Protein AF-A0A2N3CL21-F1 (afdb_monomer_lite)

Sequence (246 aa):
MRNEGPYLLEWLAHHIAAGVSDFLIYSNDCEDGSDAMLGLLHALVSQLGEAEAITLPWRLFGSSGAVRASDAPTTGRFTRAAPQPCAYPVAASFFKTLFRRKSRFHRLGIHRPRQRDPGRHGAALWVDGSGQPLPESFALNEARINLYGLSPATDLVQLNHYSLRSAEEFMVKRARGLPNRGRALDMAYWVERNLGAEEDRSIERMVMQDRAEWQLFGRLLMVPEAQPLAPALARELLALYRGKNG

Secondary structure (DSSP, 8-state):
--S-TTTHHHHHHHHHHTT---------S-SSSHHHHHHHHHHHHHHTTT-SEEEEEEEEB--TT--S--SS-HHHH--EE--SS--SSGGGGBEEEEE-SSSSEEE--SSSPEEP-HHHH----EE-TTSPBPPHHHHH-TT--B-TTS----SS--EEE-SS-SHHHHHHHHHH-BTTB-PPP-HHHHHHH---SEE--GGGGGS-S-HHHHHHHHHHHT-SS-PPPPHHHHHHHHHHHHTT--

Foldseek 3Di:
DEACQVCVVVVVVVVVVVPDDDDDDDYDDHPQCNVVNVVLVVVLVVLLVQAFKEWAQEWFFAQCAAADDDLPDLLVRTFFTADPPDLPPQNNFFTAMDGDPPFQFDADDDRDGHGHDCVPRNFGFYDYLQSHTDDSVVSPPPVDRGQNVHDSDNNSHHHYDHPQHHNVVNVVCQVVDDPVDPDGDDVVNNVRRRGGPDGHSPCVSVDRPDPVVSVVVSVCVPDDPDDPDDVVVVVVVVVVVVVVVD

Structure (mmCIF, N/CA/C/O backbone):
data_AF-A0A2N3CL21-F1
#
_entry.id   AF-A0A2N3CL21-F1
#
loop_
_atom_site.group_PDB
_atom_site.id
_atom_site.type_symbol
_atom_site.label_atom_id
_atom_site.label_alt_id
_atom_site.label_comp_id
_atom_site.label_asym_id
_atom_site.label_entity_id
_atom_site.label_seq_id
_atom_site.pdbx_PDB_ins_code
_atom_site.Cartn_x
_atom_site.Cartn_y
_atom_site.Cartn_z
_atom_site.occupancy
_atom_site.B_iso_or_equiv
_atom_site.auth_seq_id
_atom_site.auth_comp_id
_atom_site.auth_asym_id
_atom_site.auth_atom_id
_atom_site.pdbx_PDB_model_num
ATOM 1 N N . MET A 1 1 ? -24.980 5.178 -10.089 1.00 83.00 1 MET A N 1
ATOM 2 C CA . MET A 1 1 ? -23.750 5.522 -10.831 1.00 83.00 1 MET A CA 1
ATOM 3 C C . MET A 1 1 ? -23.561 4.527 -11.961 1.00 83.00 1 MET A C 1
ATOM 5 O O . MET A 1 1 ? -24.019 3.400 -11.821 1.00 83.00 1 MET A O 1
ATOM 9 N N . ARG A 1 2 ? -22.943 4.945 -13.066 1.00 82.25 2 ARG A N 1
ATOM 10 C CA . ARG A 1 2 ? -22.629 4.094 -14.219 1.00 82.25 2 ARG A CA 1
ATOM 11 C C . ARG A 1 2 ? -21.271 4.526 -14.759 1.00 82.25 2 ARG A C 1
ATOM 13 O O . ARG A 1 2 ? -21.132 5.698 -15.081 1.00 82.25 2 ARG A O 1
ATOM 20 N N . ASN A 1 3 ? -20.321 3.601 -14.850 1.00 78.81 3 ASN A N 1
ATOM 21 C CA . ASN A 1 3 ? -18.978 3.821 -15.399 1.00 78.81 3 ASN A CA 1
ATOM 22 C C . ASN A 1 3 ? -18.178 4.973 -14.747 1.00 78.81 3 ASN A C 1
ATOM 24 O O . ASN A 1 3 ? -17.758 5.912 -15.422 1.00 78.81 3 ASN A O 1
ATOM 28 N N . GLU A 1 4 ? -18.007 4.914 -13.423 1.00 80.50 4 GLU A N 1
ATOM 29 C CA . GLU A 1 4 ? -17.324 5.937 -12.609 1.00 80.50 4 GLU A CA 1
ATOM 30 C C . GLU A 1 4 ? -16.186 5.350 -11.743 1.00 80.50 4 GLU A C 1
ATOM 32 O O . GLU A 1 4 ? -15.721 5.971 -10.784 1.00 80.50 4 GLU A O 1
ATOM 37 N N . GLY A 1 5 ? -15.731 4.135 -12.039 1.00 73.44 5 GLY A N 1
ATOM 38 C CA . GLY A 1 5 ? -14.751 3.372 -11.267 1.00 73.44 5 GLY A CA 1
ATOM 39 C C . GLY A 1 5 ? -13.464 4.153 -10.978 1.00 73.44 5 GLY A C 1
ATOM 40 O O . GLY A 1 5 ? -13.046 4.191 -9.815 1.00 73.44 5 GLY A O 1
ATOM 41 N N . PRO A 1 6 ? -12.863 4.840 -11.972 1.00 71.31 6 PRO A N 1
ATOM 42 C CA . PRO A 1 6 ? -11.675 5.669 -11.763 1.00 71.31 6 PRO A CA 1
ATOM 43 C C . PRO A 1 6 ? -11.875 6.838 -10.785 1.00 71.31 6 PRO A C 1
ATOM 45 O O . PRO A 1 6 ? -10.919 7.245 -10.124 1.00 71.31 6 PRO A O 1
ATOM 48 N N . TYR A 1 7 ? -13.097 7.367 -10.672 1.00 77.19 7 TYR A N 1
ATOM 49 C CA . TYR A 1 7 ? -13.406 8.586 -9.913 1.00 77.19 7 TYR A CA 1
ATOM 50 C C . TYR A 1 7 ? -14.131 8.314 -8.594 1.00 77.19 7 TYR A C 1
ATOM 52 O O . TYR A 1 7 ? -14.197 9.189 -7.732 1.00 77.19 7 TYR A O 1
ATOM 60 N N . LEU A 1 8 ? -14.640 7.097 -8.396 1.00 77.75 8 LEU A N 1
ATOM 61 C CA . LEU A 1 8 ? -15.454 6.711 -7.246 1.00 77.75 8 LEU A CA 1
ATOM 62 C C . LEU A 1 8 ? -14.810 7.082 -5.903 1.00 77.75 8 LEU A C 1
ATOM 64 O O . LEU A 1 8 ? -15.471 7.653 -5.038 1.00 77.75 8 LEU A O 1
ATOM 68 N N . LEU A 1 9 ? -13.522 6.780 -5.713 1.00 80.62 9 LEU A N 1
ATOM 69 C CA . LEU A 1 9 ? -12.832 7.069 -4.451 1.00 80.62 9 LEU A CA 1
ATOM 70 C C . LEU A 1 9 ? -12.653 8.573 -4.211 1.00 80.62 9 LEU A C 1
ATOM 72 O O . LEU A 1 9 ? -12.772 9.027 -3.073 1.00 80.62 9 LEU A O 1
ATOM 76 N N . GLU A 1 10 ? -12.389 9.345 -5.266 1.00 78.88 10 GLU A N 1
ATOM 77 C CA . GLU A 1 10 ? -12.290 10.804 -5.189 1.00 78.88 10 GLU A CA 1
ATOM 78 C C . GLU A 1 10 ? -13.656 11.422 -4.875 1.00 78.88 10 GLU A C 1
ATOM 80 O O . GLU A 1 10 ? -13.773 12.252 -3.971 1.00 78.88 10 GLU A O 1
ATOM 85 N N . TRP A 1 11 ? -14.703 10.951 -5.552 1.00 84.62 11 TRP A N 1
ATOM 86 C CA . TRP A 1 11 ? -16.081 11.361 -5.314 1.00 84.62 11 TRP A CA 1
ATOM 87 C C . TRP A 1 11 ? -16.513 11.072 -3.869 1.00 84.62 11 TRP A C 1
ATOM 89 O O . TRP A 1 11 ? -17.033 11.963 -3.193 1.00 84.62 11 TRP A O 1
ATOM 99 N N . LEU A 1 12 ? -16.226 9.871 -3.353 1.00 82.81 12 LEU A N 1
ATOM 100 C CA . LEU A 1 12 ? -16.464 9.508 -1.952 1.00 82.81 12 LEU A CA 1
ATOM 101 C C . LEU A 1 12 ? -15.706 10.435 -0.998 1.00 82.81 12 LEU A C 1
ATOM 103 O O . LEU A 1 12 ? -16.293 10.979 -0.061 1.00 82.81 12 LEU A O 1
ATOM 107 N N . ALA A 1 13 ? -14.411 10.649 -1.241 1.00 80.44 13 ALA A N 1
ATOM 108 C CA . ALA A 1 13 ? -13.577 11.505 -0.406 1.00 80.44 13 ALA A CA 1
ATOM 109 C C . ALA A 1 13 ? -14.093 12.953 -0.363 1.00 80.44 13 ALA A C 1
ATOM 111 O O . ALA A 1 13 ? -14.127 13.551 0.715 1.00 80.44 13 ALA A O 1
ATOM 112 N N . HIS A 1 14 ? -14.544 13.494 -1.499 1.00 81.25 14 HIS A N 1
ATOM 113 C CA . HIS A 1 14 ? -15.135 14.828 -1.588 1.00 81.25 14 HIS A CA 1
ATOM 114 C C . HIS A 1 14 ? -16.380 14.959 -0.701 1.00 81.25 14 HIS A C 1
ATOM 116 O O . HIS A 1 14 ? -16.473 15.879 0.112 1.00 81.25 14 HIS A O 1
ATOM 122 N N . HIS A 1 15 ? -17.311 14.008 -0.793 1.00 85.56 15 HIS A N 1
ATOM 123 C CA . HIS A 1 15 ? -18.543 14.029 -0.002 1.00 85.56 15 HIS A CA 1
ATOM 124 C C . HIS A 1 15 ? -18.266 13.830 1.493 1.00 85.56 15 HIS A C 1
ATOM 126 O O . HIS A 1 15 ? -18.853 14.519 2.328 1.00 85.56 15 HIS A O 1
ATOM 132 N N . ILE A 1 16 ? -17.309 12.964 1.843 1.00 81.50 16 ILE A N 1
ATOM 133 C CA . ILE A 1 16 ? -16.846 12.810 3.229 1.00 81.50 16 ILE A CA 1
ATOM 134 C C . ILE A 1 16 ? -16.276 14.131 3.761 1.00 81.50 16 ILE A C 1
ATOM 136 O O . ILE A 1 16 ? -16.564 14.511 4.898 1.00 81.50 16 ILE A O 1
ATOM 140 N N . ALA A 1 17 ? -15.481 14.843 2.956 1.00 75.50 17 ALA A N 1
ATOM 141 C CA . ALA A 1 17 ? -14.928 16.145 3.324 1.00 75.50 17 ALA A CA 1
ATOM 142 C C . ALA A 1 17 ? -16.018 17.219 3.481 1.00 75.50 17 ALA A C 1
ATOM 144 O O . ALA A 1 17 ? -15.910 18.066 4.366 1.00 75.50 17 ALA A O 1
ATOM 145 N N . ALA A 1 18 ? -17.091 17.138 2.690 1.00 86.50 18 ALA A N 1
ATOM 146 C CA . ALA A 1 18 ? -18.273 17.991 2.806 1.00 86.50 18 ALA A CA 1
ATOM 147 C C . ALA A 1 18 ? -19.173 17.654 4.017 1.00 86.50 18 ALA A C 1
ATOM 149 O O . ALA A 1 18 ? -20.129 18.376 4.289 1.00 86.50 18 ALA A O 1
ATOM 150 N N . GLY A 1 19 ? -18.866 16.589 4.767 1.00 85.88 19 GLY A N 1
ATOM 151 C CA . GLY A 1 19 ? -19.569 16.215 5.997 1.00 85.88 19 GLY A CA 1
ATOM 152 C C . GLY A 1 19 ? -20.520 15.024 5.867 1.00 85.88 19 GLY A C 1
ATOM 153 O O . GLY A 1 19 ? -21.122 14.640 6.869 1.00 85.88 19 GLY A O 1
ATOM 154 N N . VAL A 1 20 ? -20.623 14.398 4.690 1.00 87.88 20 VAL A N 1
ATOM 155 C CA . VAL A 1 20 ? -21.402 13.164 4.501 1.00 87.88 20 VAL A CA 1
ATOM 156 C C . VAL A 1 20 ? -20.744 12.020 5.278 1.00 87.88 20 VAL A C 1
ATOM 158 O O . VAL A 1 20 ? -19.537 11.790 5.175 1.00 87.88 20 VAL A O 1
ATOM 161 N N . SER A 1 21 ? -21.524 11.310 6.091 1.00 82.38 21 SER A N 1
ATOM 162 C CA . SER A 1 21 ? -21.036 10.182 6.894 1.00 82.38 21 SER A CA 1
ATOM 163 C C . SER A 1 21 ? -21.409 8.814 6.341 1.00 82.38 21 SER A C 1
ATOM 165 O O . SER A 1 21 ? -20.680 7.861 6.602 1.00 82.38 21 SER A O 1
ATOM 167 N N . ASP A 1 22 ? -22.496 8.733 5.578 1.00 84.44 22 ASP A N 1
ATOM 168 C CA . ASP A 1 22 ? -23.125 7.483 5.167 1.00 84.44 22 ASP A CA 1
ATOM 169 C C . ASP A 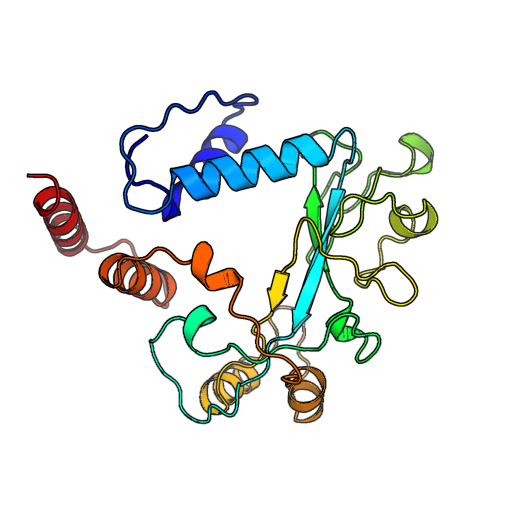1 22 ? -23.431 7.534 3.669 1.00 84.44 22 ASP A C 1
ATOM 171 O O . ASP A 1 22 ? -23.883 8.557 3.152 1.00 84.44 22 ASP A O 1
ATOM 175 N N . PHE A 1 23 ? -23.169 6.429 2.971 1.00 83.88 23 PHE A N 1
ATOM 176 C CA . PHE A 1 23 ? -23.352 6.317 1.527 1.00 83.88 23 PHE A CA 1
ATOM 177 C C . PHE A 1 23 ? -24.247 5.127 1.206 1.00 83.88 23 PHE A C 1
ATOM 179 O O . PHE A 1 23 ? -23.980 4.008 1.638 1.00 83.88 23 PHE A O 1
ATOM 186 N N . LEU A 1 24 ? -25.269 5.371 0.390 1.00 87.94 24 LEU A N 1
ATOM 187 C CA . LEU A 1 24 ? -26.033 4.336 -0.292 1.00 87.94 24 LEU A CA 1
ATOM 188 C C . LEU A 1 24 ? -25.793 4.509 -1.789 1.00 87.94 24 LEU A C 1
ATOM 190 O O . LEU A 1 24 ? -26.169 5.528 -2.368 1.00 87.94 24 LEU A O 1
ATOM 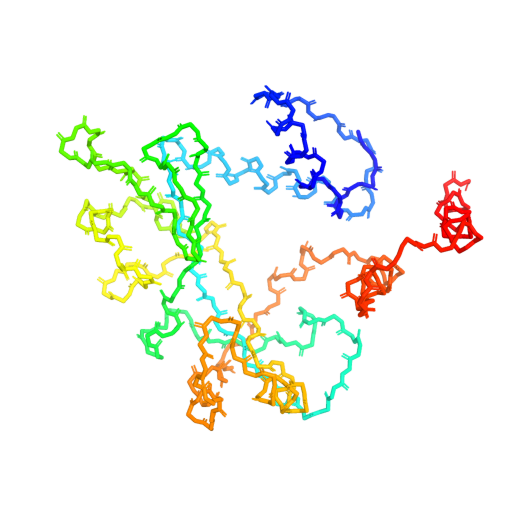194 N N . ILE A 1 25 ? -25.116 3.540 -2.400 1.00 86.44 25 ILE A N 1
ATOM 195 C CA . ILE A 1 25 ? -24.696 3.611 -3.799 1.00 86.44 25 ILE A CA 1
ATOM 196 C C . ILE A 1 25 ? -25.440 2.539 -4.580 1.00 86.44 25 ILE A C 1
ATOM 198 O O . ILE A 1 25 ? -25.252 1.350 -4.342 1.00 86.44 25 ILE A O 1
ATOM 202 N N . TYR A 1 26 ? -26.256 2.978 -5.533 1.00 85.62 26 TYR A N 1
ATOM 203 C CA . TYR A 1 26 ? -26.826 2.119 -6.564 1.00 85.62 26 TYR A CA 1
ATOM 204 C C . TYR A 1 26 ? -25.966 2.236 -7.815 1.00 85.62 26 TYR A C 1
ATOM 206 O O . TYR A 1 26 ? -25.755 3.348 -8.313 1.00 85.62 26 TYR A O 1
ATOM 214 N N . SER A 1 27 ? -25.465 1.119 -8.325 1.00 85.31 27 SER A N 1
ATOM 215 C CA . SER A 1 27 ? -24.846 1.043 -9.644 1.00 85.31 27 SER A CA 1
ATOM 216 C C . SER A 1 27 ? -25.835 0.505 -10.680 1.00 85.31 27 SER A C 1
ATOM 218 O O . SER A 1 27 ? -26.860 -0.073 -10.319 1.00 85.31 27 SER A O 1
ATOM 220 N N . ASN A 1 28 ? -25.583 0.779 -11.961 1.00 84.25 28 ASN A N 1
ATOM 221 C CA . ASN A 1 28 ? -26.414 0.291 -13.057 1.00 84.25 28 ASN A CA 1
ATOM 222 C C . ASN A 1 28 ? -25.550 -0.021 -14.279 1.00 84.25 28 ASN A C 1
ATOM 224 O O . ASN A 1 28 ? -24.927 0.902 -14.807 1.00 84.25 28 ASN A O 1
ATOM 228 N N . ASP A 1 29 ? -25.555 -1.286 -14.705 1.00 86.12 29 ASP A N 1
ATOM 229 C CA . ASP A 1 29 ? -24.918 -1.791 -15.927 1.00 86.12 29 ASP A CA 1
ATOM 230 C C . ASP A 1 29 ? -23.525 -1.180 -16.179 1.00 86.12 29 ASP A C 1
ATOM 232 O O . ASP A 1 29 ? -23.291 -0.507 -17.191 1.00 86.12 29 ASP A O 1
ATOM 236 N N . CYS A 1 30 ? -22.617 -1.337 -15.205 1.00 82.44 30 CYS A N 1
ATOM 237 C CA . CYS A 1 30 ? -21.256 -0.820 -15.315 1.00 82.44 30 CYS A CA 1
ATOM 238 C C . CYS A 1 30 ? -20.374 -1.764 -16.144 1.00 82.44 30 CYS A C 1
ATOM 240 O O . CYS A 1 30 ? -20.331 -2.969 -15.910 1.00 82.44 30 CYS A O 1
ATOM 242 N N . GLU A 1 31 ? -19.591 -1.193 -17.050 1.00 78.88 31 GLU A N 1
ATOM 243 C CA . GLU A 1 31 ? -18.669 -1.898 -17.950 1.00 78.88 31 GLU A CA 1
ATOM 244 C C . GLU A 1 31 ? -17.196 -1.572 -17.644 1.00 78.88 31 GLU A C 1
ATOM 246 O O . GLU A 1 31 ? -16.290 -2.239 -18.138 1.00 78.88 31 GLU A O 1
ATOM 251 N N . ASP A 1 32 ? -16.941 -0.577 -16.790 1.00 71.31 32 ASP A N 1
ATOM 252 C CA . ASP A 1 32 ? -15.597 -0.101 -16.437 1.00 71.31 32 ASP A CA 1
ATOM 253 C C . ASP A 1 32 ? -15.013 -0.763 -15.174 1.00 71.31 32 ASP A C 1
ATOM 255 O O . ASP A 1 32 ? -13.910 -0.440 -14.752 1.00 71.31 32 ASP A O 1
ATOM 259 N N . GLY A 1 33 ? -15.744 -1.675 -14.528 1.00 75.50 33 GLY A N 1
ATOM 260 C CA . GLY A 1 33 ? -15.323 -2.291 -13.264 1.00 75.50 33 GLY A CA 1
ATOM 261 C C . GLY A 1 33 ? -15.734 -1.534 -11.993 1.00 75.50 33 GLY A C 1
ATOM 262 O O . GLY A 1 33 ? -15.323 -1.932 -10.899 1.00 75.50 33 GLY A O 1
ATOM 263 N N . SER A 1 34 ? -16.586 -0.505 -12.089 1.00 80.25 34 SER A N 1
ATOM 264 C CA . SER A 1 34 ? -17.192 0.181 -10.930 1.00 80.25 34 SER A CA 1
ATOM 265 C C . SER A 1 34 ? -17.812 -0.795 -9.923 1.00 80.25 34 SER A C 1
ATOM 267 O O . SER A 1 34 ? -17.566 -0.683 -8.721 1.00 80.25 34 SER A O 1
ATOM 269 N N . ASP A 1 35 ? -18.573 -1.782 -10.407 1.00 82.00 35 ASP A N 1
ATOM 270 C CA . ASP A 1 35 ? -19.245 -2.777 -9.559 1.00 82.00 35 ASP A CA 1
ATOM 271 C C . ASP A 1 35 ? -18.246 -3.652 -8.803 1.00 82.00 35 ASP A C 1
ATOM 273 O O . ASP A 1 35 ? -18.404 -3.903 -7.607 1.00 82.00 35 ASP A O 1
ATOM 277 N N . ALA A 1 36 ? -17.168 -4.058 -9.477 1.00 78.00 36 ALA A N 1
ATOM 278 C CA . ALA A 1 36 ? -16.101 -4.829 -8.857 1.00 78.00 36 ALA A CA 1
ATOM 279 C C . ALA A 1 36 ? -15.399 -4.016 -7.758 1.00 78.00 36 ALA A C 1
ATOM 281 O O . ALA A 1 36 ? -15.160 -4.538 -6.669 1.00 78.00 36 ALA A O 1
ATOM 282 N N . MET A 1 37 ? -15.116 -2.731 -8.000 1.00 78.94 37 MET A N 1
ATOM 283 C CA . MET A 1 37 ? -14.512 -1.847 -6.997 1.00 78.94 37 MET A CA 1
ATOM 284 C C . MET A 1 37 ? -15.422 -1.663 -5.775 1.00 78.94 37 MET A C 1
ATOM 286 O O . MET A 1 37 ? -14.966 -1.815 -4.642 1.00 78.94 37 MET A O 1
ATOM 290 N N . LEU A 1 38 ? -16.711 -1.378 -5.986 1.00 82.44 38 LEU A N 1
ATOM 291 C CA . LEU A 1 38 ? -17.691 -1.249 -4.902 1.00 82.44 38 LEU A CA 1
ATOM 292 C C . LEU A 1 38 ? -17.812 -2.544 -4.092 1.00 82.44 38 LEU A C 1
ATOM 294 O O . LEU A 1 38 ? -17.790 -2.500 -2.861 1.00 82.44 38 LEU A O 1
ATOM 298 N N . GLY A 1 39 ? -17.873 -3.692 -4.772 1.00 83.06 39 GLY A N 1
ATOM 299 C CA . GLY A 1 39 ? -17.901 -5.008 -4.139 1.00 83.06 39 GLY A CA 1
ATOM 300 C C . GLY A 1 39 ? -16.657 -5.275 -3.290 1.00 83.06 39 GLY A C 1
ATOM 301 O O . GLY A 1 39 ? -16.780 -5.710 -2.147 1.00 83.06 39 GLY A O 1
ATOM 302 N N . LEU A 1 40 ? -15.464 -4.949 -3.800 1.00 81.31 40 LEU A N 1
ATOM 303 C CA . LEU A 1 40 ? -14.202 -5.089 -3.066 1.00 81.31 40 LEU A CA 1
ATOM 304 C C . LEU A 1 40 ? -14.144 -4.182 -1.830 1.00 81.31 40 LEU A C 1
ATOM 306 O O . LEU A 1 40 ? -13.747 -4.638 -0.758 1.00 81.31 40 LEU A O 1
ATOM 310 N N . LEU A 1 41 ? -14.558 -2.917 -1.954 1.00 81.69 41 LEU A N 1
ATOM 311 C CA . LEU A 1 41 ? -14.605 -1.980 -0.828 1.00 81.69 41 LEU A CA 1
ATOM 312 C C . LEU A 1 41 ? -15.573 -2.457 0.254 1.00 81.69 41 LEU A C 1
ATOM 314 O O . LEU A 1 41 ? -15.220 -2.457 1.433 1.00 81.69 41 LEU A O 1
ATOM 318 N N . HIS A 1 42 ? -16.768 -2.898 -0.144 1.00 84.31 42 HIS A N 1
ATOM 319 C CA . HIS A 1 42 ? -17.748 -3.446 0.784 1.00 84.31 42 HIS A CA 1
ATOM 320 C C . HIS A 1 42 ? -17.211 -4.707 1.475 1.00 84.31 42 HIS A C 1
ATOM 322 O O . HIS A 1 42 ? -17.214 -4.779 2.702 1.00 84.31 42 HIS A O 1
ATOM 328 N N . ALA A 1 43 ? -16.685 -5.668 0.711 1.00 86.25 43 ALA A N 1
ATOM 329 C CA . ALA A 1 43 ? -16.146 -6.916 1.246 1.00 86.25 43 ALA A CA 1
ATOM 330 C C . ALA A 1 43 ? -14.980 -6.686 2.217 1.00 86.25 43 ALA A C 1
ATOM 332 O O . ALA A 1 43 ? -14.902 -7.364 3.242 1.00 86.25 43 ALA A O 1
ATOM 333 N N . LEU A 1 44 ? -14.095 -5.726 1.925 1.00 86.38 44 LEU A N 1
ATOM 334 C CA . LEU A 1 44 ? -13.013 -5.350 2.828 1.00 86.38 44 LEU A CA 1
ATOM 335 C C . LEU A 1 44 ? -13.576 -4.757 4.121 1.00 86.38 44 LEU A C 1
ATOM 337 O O . LEU A 1 44 ? -13.294 -5.274 5.195 1.00 86.38 44 LEU A O 1
ATOM 341 N N . VAL A 1 45 ? -14.393 -3.701 4.038 1.00 86.00 45 VAL A N 1
ATOM 342 C CA . VAL A 1 45 ? -14.902 -2.989 5.224 1.00 86.00 45 VAL A CA 1
ATOM 343 C C . VAL A 1 45 ? -15.714 -3.913 6.135 1.00 86.00 45 VAL A C 1
ATOM 345 O O . VAL A 1 45 ? -15.527 -3.866 7.351 1.00 86.00 45 VAL A O 1
ATOM 348 N N . SER A 1 46 ? -16.548 -4.784 5.561 1.00 88.56 46 SER A N 1
ATOM 349 C CA . SER A 1 46 ? -17.371 -5.743 6.309 1.00 88.56 46 SER A CA 1
ATOM 350 C C . SER A 1 46 ? -16.536 -6.753 7.107 1.00 88.56 46 SER A C 1
ATOM 352 O O . SER A 1 46 ? -16.938 -7.147 8.198 1.00 88.56 46 SER A O 1
ATOM 354 N N . GLN A 1 47 ? -15.354 -7.139 6.617 1.00 90.62 47 GLN A N 1
ATOM 355 C CA . GLN A 1 47 ? -14.461 -8.077 7.312 1.00 90.62 47 GLN A CA 1
ATOM 356 C C . GLN A 1 47 ? -13.633 -7.429 8.429 1.00 90.62 47 GLN A C 1
ATOM 358 O O . GLN A 1 47 ? -13.120 -8.131 9.296 1.00 90.62 47 GLN A O 1
ATOM 363 N N . LEU A 1 48 ? -13.513 -6.098 8.447 1.00 91.50 48 LEU A N 1
ATOM 364 C CA . LEU A 1 48 ? -12.695 -5.394 9.439 1.00 91.50 48 LEU A CA 1
ATOM 365 C C . LEU A 1 48 ? -13.385 -5.210 10.797 1.00 91.50 48 LEU A C 1
ATOM 367 O O . LEU A 1 48 ? -12.713 -4.813 11.746 1.00 91.50 48 LEU A O 1
ATOM 371 N N . GLY A 1 49 ? -14.689 -5.482 10.924 1.00 90.56 49 GLY A N 1
ATOM 372 C CA . GLY A 1 49 ? -15.402 -5.427 12.208 1.00 90.56 49 GLY A CA 1
ATOM 373 C C . GLY A 1 49 ? -15.200 -4.096 12.941 1.00 90.56 49 GLY A C 1
ATOM 374 O O . GLY A 1 49 ? -15.541 -3.047 12.409 1.00 90.56 49 GLY A O 1
ATOM 375 N N . GLU A 1 50 ? -14.606 -4.124 14.136 1.00 93.38 50 GLU A N 1
ATOM 376 C CA . GLU A 1 50 ? -14.280 -2.931 14.941 1.00 93.38 50 GLU A CA 1
ATOM 377 C C . GLU A 1 50 ? -12.834 -2.429 14.766 1.00 93.38 50 GLU A C 1
ATOM 379 O O . GLU A 1 50 ? -12.407 -1.499 15.452 1.00 93.38 50 GLU A O 1
ATOM 384 N N . ALA A 1 51 ? -12.053 -3.018 13.854 1.00 96.56 51 ALA A N 1
ATOM 385 C CA . ALA A 1 51 ? -10.679 -2.597 13.620 1.00 96.56 51 ALA A CA 1
ATOM 386 C C . ALA A 1 51 ? -10.622 -1.122 13.195 1.00 96.56 51 ALA A C 1
ATOM 388 O O . ALA A 1 51 ? -11.312 -0.670 12.274 1.00 96.56 51 ALA A O 1
ATOM 389 N N . GLU A 1 52 ? -9.758 -0.361 13.862 1.00 97.00 52 GLU A N 1
ATOM 390 C CA . GLU A 1 52 ? -9.556 1.060 13.593 1.00 97.00 52 GLU A CA 1
ATOM 391 C C . GLU A 1 52 ? -8.506 1.287 12.508 1.00 97.00 52 GLU A C 1
ATOM 393 O O . GLU A 1 52 ? -8.523 2.337 11.865 1.00 97.00 52 GLU A O 1
ATOM 398 N N . ALA A 1 53 ? -7.610 0.323 12.292 1.00 96.62 53 ALA A N 1
ATOM 399 C CA . ALA A 1 53 ? -6.625 0.344 11.224 1.00 96.62 53 ALA A CA 1
ATOM 400 C C . ALA A 1 53 ? -6.294 -1.060 10.712 1.00 96.62 53 ALA A C 1
ATOM 402 O O . ALA A 1 53 ? -6.103 -1.989 11.494 1.00 96.62 53 ALA A O 1
ATOM 403 N N . ILE A 1 54 ? -6.143 -1.174 9.394 1.00 97.31 54 ILE A N 1
ATOM 404 C CA . ILE A 1 54 ? -5.559 -2.334 8.723 1.00 97.31 54 ILE A CA 1
ATOM 405 C C . ILE A 1 54 ? -4.225 -1.935 8.098 1.00 97.31 54 ILE A C 1
ATOM 407 O O . ILE A 1 54 ? -4.102 -0.898 7.431 1.00 97.31 54 ILE A O 1
ATOM 411 N N . THR A 1 55 ? -3.206 -2.762 8.319 1.00 96.94 55 THR A N 1
ATOM 412 C CA . THR A 1 55 ? -1.953 -2.632 7.574 1.00 96.94 55 THR A CA 1
ATOM 413 C C . THR A 1 55 ? -2.158 -3.100 6.138 1.00 96.94 55 THR A C 1
ATOM 415 O O . THR A 1 55 ? -2.839 -4.082 5.891 1.00 96.94 55 THR A O 1
ATOM 418 N N . LEU A 1 56 ? -1.569 -2.381 5.189 1.00 95.94 56 LEU A N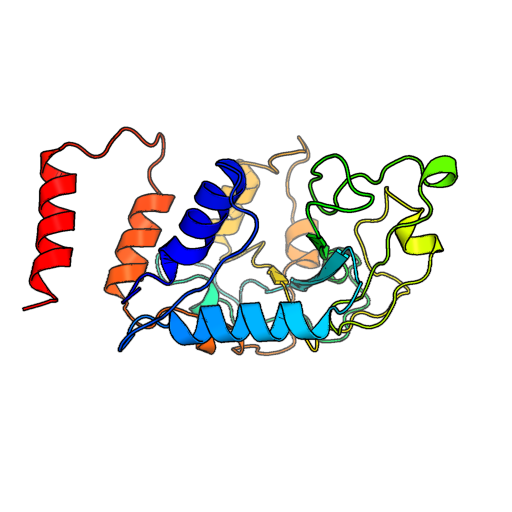 1
ATOM 419 C CA . LEU A 1 56 ? -1.469 -2.740 3.780 1.00 95.94 56 LEU A CA 1
ATOM 420 C C . LEU A 1 56 ? -0.031 -3.214 3.538 1.0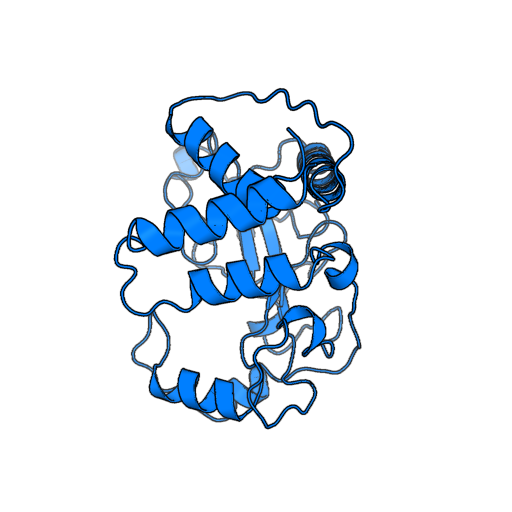0 95.94 56 LEU A C 1
ATOM 422 O O . LEU A 1 56 ? 0.829 -2.365 3.237 1.00 95.94 56 LEU A O 1
ATOM 426 N N . PRO A 1 57 ? 0.285 -4.507 3.743 1.00 95.69 57 PRO A N 1
ATOM 427 C CA . PRO A 1 57 ? 1.649 -4.996 3.627 1.00 95.69 57 PRO A CA 1
ATOM 428 C C . PRO A 1 57 ? 2.132 -4.826 2.192 1.00 95.69 57 PRO A C 1
ATOM 430 O O . PRO A 1 57 ? 1.400 -5.073 1.230 1.00 95.69 57 PRO A O 1
ATOM 433 N N . TRP A 1 58 ? 3.361 -4.351 2.033 1.00 95.50 58 TRP A N 1
ATOM 434 C CA . TRP A 1 58 ? 3.959 -4.210 0.717 1.00 95.50 58 TRP A CA 1
ATOM 435 C C . TRP A 1 58 ? 4.343 -5.577 0.178 1.00 95.50 58 TRP A C 1
ATOM 437 O O . TRP A 1 58 ? 5.039 -6.334 0.844 1.00 95.50 58 TRP A O 1
ATOM 447 N N . ARG A 1 59 ? 4.015 -5.832 -1.084 1.00 95.75 59 ARG A N 1
ATOM 448 C CA . ARG A 1 59 ? 4.717 -6.830 -1.886 1.00 95.75 59 ARG A CA 1
ATOM 449 C C . ARG A 1 59 ? 5.605 -6.088 -2.871 1.00 95.75 59 ARG A C 1
ATOM 451 O O . ARG A 1 59 ? 5.121 -5.262 -3.643 1.00 95.75 59 ARG A O 1
ATOM 458 N N . LEU A 1 60 ? 6.918 -6.302 -2.800 1.00 96.88 60 LEU A N 1
ATOM 459 C CA . LEU A 1 60 ? 7.855 -5.624 -3.700 1.00 96.88 60 LEU A CA 1
ATOM 460 C C . LEU A 1 60 ? 7.772 -6.256 -5.085 1.00 96.88 60 LEU A C 1
ATOM 462 O O . LEU A 1 60 ? 7.910 -7.467 -5.205 1.00 96.88 60 LEU A O 1
ATOM 466 N N . PHE A 1 61 ? 7.585 -5.433 -6.112 1.00 97.69 61 PHE A N 1
ATOM 467 C CA . PHE A 1 61 ? 7.672 -5.854 -7.507 1.00 97.69 61 PHE A CA 1
ATOM 468 C C . PHE A 1 61 ? 8.964 -5.312 -8.109 1.00 97.69 61 PHE A C 1
ATOM 470 O O . PHE A 1 61 ? 9.220 -4.100 -8.084 1.00 97.69 61 PHE A O 1
ATOM 477 N N . GLY A 1 62 ? 9.787 -6.225 -8.616 1.00 96.75 62 GLY A N 1
ATOM 478 C CA . GLY A 1 62 ? 11.045 -5.912 -9.272 1.00 96.75 62 GLY A CA 1
ATOM 479 C C . GLY A 1 62 ? 10.844 -5.357 -10.680 1.00 96.75 62 GLY A C 1
ATOM 480 O O . GLY A 1 62 ? 9.729 -5.176 -11.170 1.00 96.75 62 GLY A O 1
ATOM 481 N N . SER A 1 63 ? 11.951 -5.113 -11.374 1.00 96.94 63 SER A N 1
ATOM 482 C CA . SER A 1 63 ? 11.954 -4.591 -12.741 1.00 96.94 63 SER A CA 1
ATOM 483 C C . SER A 1 63 ? 11.447 -5.591 -13.776 1.00 96.94 63 SER A C 1
ATOM 485 O O . SER A 1 63 ? 11.278 -5.223 -14.934 1.00 96.94 63 SER A O 1
ATOM 487 N N . SER A 1 64 ? 11.232 -6.857 -13.397 1.00 96.00 64 SER A N 1
ATOM 488 C CA . SER A 1 64 ? 10.917 -7.952 -14.329 1.00 96.00 64 SER A CA 1
ATOM 489 C C . SER A 1 64 ? 11.938 -8.067 -15.477 1.00 96.00 64 SER A C 1
ATOM 491 O O . SER A 1 64 ? 11.606 -8.494 -16.575 1.00 96.00 64 SER A O 1
ATOM 493 N N . GLY A 1 65 ? 13.186 -7.638 -15.237 1.00 95.25 65 GLY A N 1
ATOM 494 C CA . GLY A 1 65 ? 14.246 -7.593 -16.249 1.00 95.25 65 GLY A CA 1
ATOM 495 C C . GLY A 1 65 ? 14.128 -6.439 -17.253 1.00 95.25 65 GLY A C 1
ATOM 496 O O . GLY A 1 65 ? 14.962 -6.328 -18.148 1.00 95.25 65 GLY A O 1
ATOM 497 N N . ALA A 1 66 ? 13.134 -5.557 -17.119 1.00 96.31 66 ALA A N 1
ATOM 498 C CA . ALA A 1 66 ? 12.920 -4.467 -18.060 1.00 96.31 66 ALA A CA 1
ATOM 499 C C . ALA A 1 66 ? 14.039 -3.419 -17.982 1.00 96.31 66 ALA A C 1
ATOM 501 O O . ALA A 1 66 ? 14.307 -2.825 -16.932 1.00 96.31 66 ALA A O 1
ATOM 502 N N . VAL A 1 67 ? 14.653 -3.145 -19.132 1.00 95.31 67 VAL A N 1
ATOM 503 C CA . VAL A 1 67 ? 15.683 -2.108 -19.266 1.00 95.31 67 VAL A CA 1
ATOM 504 C C . VAL A 1 67 ? 15.070 -0.783 -19.714 1.00 95.31 67 VAL A C 1
ATOM 506 O O . VAL A 1 67 ? 15.356 0.249 -19.112 1.00 95.31 67 VAL A O 1
ATOM 509 N N . ARG A 1 68 ? 14.205 -0.820 -20.735 1.00 91.94 68 ARG A N 1
ATOM 510 C CA . ARG A 1 68 ? 13.651 0.371 -21.390 1.00 91.94 68 ARG A CA 1
ATOM 511 C C . ARG A 1 68 ? 12.375 0.889 -20.725 1.00 91.94 68 ARG A C 1
ATOM 513 O O . ARG A 1 68 ? 11.535 0.101 -20.272 1.00 91.94 68 ARG A O 1
ATOM 520 N N . ALA A 1 69 ? 12.219 2.210 -20.722 1.00 86.62 69 ALA A N 1
ATOM 521 C CA . ALA A 1 69 ? 10.975 2.874 -20.363 1.00 86.62 69 ALA A CA 1
ATOM 522 C C . ALA A 1 69 ? 9.865 2.555 -21.382 1.00 86.62 69 ALA A C 1
ATOM 524 O O . ALA A 1 69 ? 10.122 2.215 -22.536 1.00 86.62 69 ALA A O 1
ATOM 525 N N . SER A 1 70 ? 8.612 2.629 -20.937 1.00 85.06 70 SER A N 1
ATOM 526 C CA . SER A 1 70 ? 7.434 2.398 -21.774 1.00 85.06 70 SER A CA 1
ATOM 527 C C . SER A 1 70 ? 6.213 3.051 -21.133 1.00 85.06 70 SER A C 1
ATOM 529 O O . SER A 1 70 ? 6.094 3.072 -19.909 1.00 85.06 70 SER A O 1
ATOM 531 N N . ASP A 1 71 ? 5.284 3.513 -21.964 1.00 79.88 71 ASP A N 1
ATOM 532 C CA . ASP A 1 71 ? 4.015 4.100 -21.521 1.00 79.88 71 ASP A CA 1
ATOM 533 C C . ASP A 1 71 ? 2.937 3.045 -21.229 1.00 79.88 71 ASP A C 1
ATOM 535 O O . ASP A 1 71 ? 1.803 3.380 -20.887 1.00 79.88 71 ASP A O 1
ATOM 539 N N . ALA A 1 72 ? 3.258 1.752 -21.365 1.00 81.81 72 ALA A N 1
ATOM 540 C CA . ALA A 1 72 ? 2.326 0.699 -20.986 1.00 81.81 72 ALA A CA 1
ATOM 541 C C . ALA A 1 72 ? 2.094 0.680 -19.454 1.00 81.81 72 ALA A C 1
ATOM 543 O O . ALA A 1 72 ? 2.988 1.055 -18.681 1.00 81.81 72 ALA A O 1
ATOM 544 N N . PRO A 1 73 ? 0.913 0.225 -18.989 1.00 78.31 73 PRO A N 1
ATOM 545 C CA . PRO A 1 73 ? 0.566 0.225 -17.571 1.00 78.31 73 PRO A CA 1
ATOM 546 C C . PRO A 1 73 ? 1.588 -0.518 -16.708 1.00 78.31 73 PRO A C 1
ATOM 548 O O . PRO A 1 73 ? 2.010 -1.631 -17.023 1.00 78.31 73 PRO A O 1
ATOM 551 N N . THR A 1 74 ? 1.951 0.088 -15.575 1.00 87.75 74 THR A N 1
ATOM 552 C CA . THR A 1 74 ? 2.914 -0.490 -14.619 1.00 87.75 74 THR A CA 1
ATOM 553 C C . THR A 1 74 ? 2.482 -1.892 -14.176 1.00 87.75 74 THR A C 1
ATOM 555 O O . THR A 1 74 ? 3.292 -2.813 -14.169 1.00 87.75 74 THR A O 1
ATOM 558 N N . THR A 1 75 ? 1.197 -2.075 -13.875 1.00 87.69 75 THR A N 1
ATOM 559 C CA . THR A 1 75 ? 0.629 -3.340 -13.384 1.00 87.69 75 THR A CA 1
ATOM 560 C C . THR A 1 75 ? 0.720 -4.490 -14.387 1.00 87.69 75 THR A C 1
ATOM 562 O O . THR A 1 75 ? 0.852 -5.628 -13.960 1.00 87.69 75 THR A O 1
ATOM 565 N N . GLY A 1 76 ? 0.706 -4.209 -15.696 1.00 87.50 76 GLY A N 1
ATOM 566 C CA . GLY A 1 76 ? 0.873 -5.231 -16.738 1.00 87.50 76 GLY A CA 1
ATOM 567 C C . GLY A 1 76 ? 2.331 -5.477 -17.141 1.00 87.50 76 GLY A C 1
ATOM 568 O O . GLY A 1 76 ? 2.668 -6.551 -17.629 1.00 87.50 76 GLY A O 1
ATOM 569 N N . ARG A 1 77 ? 3.214 -4.488 -16.946 1.00 91.88 77 ARG A N 1
ATOM 570 C CA . ARG A 1 77 ? 4.640 -4.585 -17.312 1.00 91.88 77 ARG A CA 1
ATOM 571 C C . ARG A 1 77 ? 5.485 -5.311 -16.272 1.00 91.88 77 ARG A C 1
ATOM 573 O O . ARG A 1 77 ? 6.478 -5.938 -16.628 1.00 91.88 77 ARG A O 1
ATOM 580 N N . PHE A 1 78 ? 5.148 -5.163 -14.995 1.00 95.69 78 PHE A N 1
ATOM 581 C CA . PHE A 1 78 ? 5.980 -5.634 -13.894 1.00 95.69 78 PHE A CA 1
ATOM 582 C C . PHE A 1 78 ? 5.229 -6.704 -13.104 1.00 95.69 78 PHE A C 1
ATOM 584 O O . PHE A 1 78 ? 4.549 -6.394 -12.136 1.00 95.69 78 PHE A O 1
ATOM 591 N N . THR A 1 79 ? 5.335 -7.965 -13.518 1.00 95.81 79 THR A N 1
ATOM 592 C CA . THR A 1 79 ? 4.602 -9.086 -12.895 1.00 95.81 79 THR A CA 1
ATOM 593 C C . THR A 1 79 ? 5.469 -9.928 -11.961 1.00 95.81 79 THR A C 1
ATOM 595 O O . THR A 1 79 ? 4.961 -10.798 -11.261 1.00 95.81 79 THR A O 1
ATOM 598 N N . ARG A 1 80 ? 6.785 -9.683 -11.918 1.00 97.81 80 ARG A N 1
ATOM 599 C CA . ARG A 1 80 ? 7.718 -10.416 -11.053 1.00 97.81 80 ARG A CA 1
ATOM 600 C C . ARG A 1 80 ? 7.810 -9.755 -9.678 1.00 97.81 80 ARG A C 1
ATOM 602 O O . ARG A 1 80 ? 8.253 -8.610 -9.567 1.00 97.81 80 ARG A O 1
ATOM 609 N N . ALA A 1 81 ? 7.437 -10.495 -8.642 1.00 97.00 81 ALA A N 1
ATOM 610 C CA . ALA A 1 81 ? 7.327 -10.025 -7.270 1.00 97.00 81 ALA A CA 1
ATOM 611 C C . ALA A 1 81 ? 8.248 -10.772 -6.294 1.00 97.00 81 ALA A C 1
ATOM 613 O O . ALA A 1 81 ? 8.764 -11.860 -6.566 1.00 97.00 81 ALA A O 1
ATOM 614 N N . ALA A 1 82 ? 8.437 -10.179 -5.118 1.00 96.38 82 ALA A N 1
ATOM 615 C CA . ALA A 1 82 ? 8.995 -10.840 -3.949 1.00 96.38 82 ALA A CA 1
ATOM 616 C C . ALA A 1 82 ? 8.161 -12.078 -3.570 1.00 96.38 82 ALA A C 1
ATOM 618 O O . ALA A 1 82 ? 6.939 -12.070 -3.782 1.00 96.38 82 ALA A O 1
ATOM 619 N N . PRO A 1 83 ? 8.795 -13.118 -2.997 1.00 93.81 83 PRO A N 1
ATOM 620 C CA . PRO A 1 83 ? 8.068 -14.286 -2.515 1.00 93.81 83 PRO A CA 1
ATOM 621 C C . PRO A 1 83 ? 7.146 -13.918 -1.349 1.00 93.81 83 PRO A C 1
ATOM 623 O O . PRO A 1 83 ? 7.321 -12.867 -0.726 1.00 93.81 83 PRO A O 1
ATOM 626 N N . GLN A 1 84 ? 6.183 -14.777 -1.027 1.00 87.88 84 GLN A N 1
ATOM 627 C CA . GLN A 1 84 ? 5.383 -14.637 0.191 1.00 87.88 84 GLN A CA 1
ATOM 628 C C . GLN A 1 84 ? 5.422 -15.920 1.031 1.00 87.88 84 GLN A C 1
ATOM 630 O O . GLN A 1 84 ? 5.072 -16.982 0.525 1.00 87.88 84 GLN A O 1
ATOM 635 N N . PRO A 1 85 ? 5.824 -15.844 2.316 1.00 88.31 85 PRO A N 1
ATOM 636 C CA . PRO A 1 85 ? 6.298 -14.655 3.034 1.00 88.31 85 PRO A CA 1
ATOM 637 C C . PRO A 1 85 ? 7.716 -14.209 2.609 1.00 88.31 85 PRO A C 1
ATOM 639 O O . PRO A 1 85 ? 8.536 -15.013 2.176 1.00 88.31 85 PRO A O 1
ATOM 642 N N . CYS A 1 86 ? 8.038 -12.921 2.794 1.00 90.81 86 CYS A N 1
ATOM 643 C CA . CYS A 1 86 ? 9.379 -12.364 2.565 1.00 90.81 86 CYS A CA 1
ATOM 644 C C . CYS A 1 86 ? 9.911 -11.698 3.841 1.00 90.81 86 CYS A C 1
ATOM 646 O O . CYS A 1 86 ? 9.546 -10.570 4.170 1.00 90.81 86 CYS A O 1
ATOM 648 N N . ALA A 1 87 ? 10.777 -12.404 4.573 1.00 82.94 87 ALA A N 1
ATOM 649 C CA . ALA A 1 87 ? 11.338 -11.909 5.834 1.00 82.94 87 ALA A CA 1
ATOM 650 C C . ALA A 1 87 ? 12.463 -10.873 5.640 1.00 82.94 87 ALA A C 1
ATOM 652 O O . ALA A 1 87 ? 12.656 -9.996 6.484 1.00 82.94 87 ALA A O 1
ATOM 653 N N . TYR A 1 88 ? 13.205 -10.965 4.534 1.00 87.88 88 TYR A N 1
ATOM 654 C CA . TYR A 1 88 ? 14.289 -10.050 4.188 1.00 87.88 88 TYR A CA 1
ATOM 655 C C . TYR A 1 88 ? 14.258 -9.741 2.685 1.00 87.88 88 TYR A C 1
ATOM 657 O O . TYR A 1 88 ? 14.034 -10.658 1.895 1.00 87.88 88 TYR A O 1
ATOM 665 N N . PRO A 1 89 ? 14.514 -8.487 2.269 1.00 92.25 89 PRO A N 1
ATOM 666 C CA . PRO A 1 89 ? 14.886 -7.323 3.077 1.00 92.25 89 PRO A CA 1
ATOM 667 C C . PRO A 1 89 ? 13.729 -6.794 3.926 1.00 92.25 89 PRO A C 1
ATOM 669 O O . PRO A 1 89 ? 12.569 -6.930 3.556 1.00 92.25 89 PRO A O 1
ATOM 672 N N . VAL A 1 90 ? 14.030 -6.120 5.045 1.00 92.31 90 VAL A N 1
ATOM 673 C CA . VAL A 1 90 ? 13.009 -5.526 5.945 1.00 92.31 90 VAL A CA 1
ATOM 674 C C . VAL A 1 90 ? 12.039 -4.617 5.176 1.00 92.31 90 VAL A C 1
ATOM 676 O O . VAL A 1 90 ? 10.856 -4.530 5.497 1.00 92.31 90 VAL A O 1
ATOM 679 N N . ALA A 1 91 ? 12.530 -3.991 4.108 1.00 91.38 91 ALA A N 1
ATOM 680 C CA . ALA A 1 91 ? 11.773 -3.233 3.121 1.00 91.38 91 ALA A CA 1
ATOM 681 C C . ALA A 1 91 ? 10.550 -3.960 2.519 1.00 91.38 91 ALA A C 1
ATOM 683 O O . ALA A 1 91 ? 9.609 -3.275 2.114 1.00 91.38 91 ALA A O 1
ATOM 684 N N . ALA A 1 92 ? 10.570 -5.294 2.446 1.00 92.56 92 ALA A N 1
ATOM 685 C CA . ALA A 1 92 ? 9.472 -6.138 1.976 1.00 92.56 92 ALA A CA 1
ATOM 686 C C . ALA A 1 92 ? 8.384 -6.362 3.039 1.00 92.56 92 ALA A C 1
ATOM 688 O O . ALA A 1 92 ? 7.310 -6.843 2.720 1.00 92.56 92 ALA A O 1
ATOM 689 N N . SER A 1 93 ? 8.634 -5.961 4.287 1.00 93.75 93 SER A N 1
ATOM 690 C CA . SER A 1 93 ? 7.648 -5.982 5.375 1.00 93.75 93 SER A CA 1
ATOM 691 C C . SER A 1 93 ? 7.088 -4.591 5.697 1.00 93.75 93 SER A C 1
ATOM 693 O O . SER A 1 93 ? 6.391 -4.410 6.694 1.00 93.75 93 SER A O 1
ATOM 695 N N . PHE A 1 94 ? 7.427 -3.567 4.906 1.00 95.75 94 PHE A N 1
ATOM 696 C CA . PHE A 1 94 ? 6.864 -2.226 5.082 1.00 95.75 94 PHE A CA 1
ATOM 697 C C . PHE A 1 94 ? 5.368 -2.228 4.768 1.00 95.75 94 PHE A C 1
ATOM 699 O O . PHE A 1 94 ? 4.890 -3.068 4.015 1.00 95.75 94 PHE A O 1
ATOM 706 N N . PHE A 1 95 ? 4.632 -1.266 5.322 1.00 96.50 95 PHE A N 1
ATOM 707 C CA . PHE A 1 95 ? 3.196 -1.150 5.071 1.00 96.50 95 PHE A CA 1
ATOM 708 C C . PHE A 1 95 ? 2.749 0.300 4.856 1.00 96.50 95 PHE A C 1
ATOM 710 O O . PHE A 1 95 ? 3.437 1.258 5.234 1.00 96.50 95 PHE A O 1
ATOM 717 N N . LYS A 1 96 ? 1.585 0.462 4.220 1.00 96.50 96 LYS A N 1
ATOM 718 C CA . LYS A 1 96 ? 0.722 1.652 4.353 1.00 96.50 96 LYS A CA 1
ATOM 719 C C . LYS A 1 96 ? -0.487 1.299 5.213 1.00 96.50 96 LYS A C 1
ATOM 721 O O . LYS A 1 96 ? -0.643 0.147 5.580 1.00 96.50 96 LYS A O 1
ATOM 726 N N . THR A 1 97 ? -1.325 2.267 5.559 1.00 96.25 97 THR A N 1
ATOM 727 C CA . THR A 1 97 ? -2.456 2.034 6.465 1.00 96.25 97 THR A CA 1
ATOM 728 C C . THR A 1 97 ? -3.744 2.568 5.857 1.00 96.25 97 THR A C 1
ATOM 730 O O . THR A 1 97 ? -3.767 3.725 5.437 1.00 96.25 97 THR A O 1
ATOM 733 N N . LEU A 1 98 ? -4.809 1.763 5.878 1.00 93.31 98 LEU A N 1
ATOM 734 C CA . LEU A 1 98 ? -6.183 2.276 5.862 1.00 93.31 98 LEU A CA 1
ATOM 735 C C . LEU A 1 98 ? -6.683 2.328 7.301 1.00 93.31 98 LEU A C 1
ATOM 737 O O . LEU A 1 98 ? -6.431 1.408 8.076 1.00 93.31 98 LEU A O 1
ATOM 741 N N . PHE A 1 99 ? -7.362 3.410 7.672 1.00 93.94 99 PHE A N 1
ATOM 742 C CA . PHE A 1 99 ? -7.820 3.618 9.041 1.00 93.94 99 PHE A CA 1
ATOM 743 C C . PHE A 1 99 ? -9.177 4.320 9.084 1.00 93.94 99 PHE A C 1
ATOM 745 O O . PHE A 1 99 ? -9.538 5.078 8.181 1.00 93.94 99 PHE A O 1
ATOM 752 N N . ARG A 1 100 ? -9.925 4.094 10.165 1.00 90.38 100 ARG A N 1
ATOM 753 C CA . ARG A 1 100 ? -11.211 4.748 10.414 1.00 90.38 100 ARG A CA 1
ATOM 754 C C . ARG A 1 100 ? -10.999 6.214 10.765 1.00 90.38 100 ARG A C 1
ATOM 756 O O . ARG A 1 100 ? -10.223 6.539 11.658 1.00 90.38 100 ARG A O 1
ATOM 763 N N . ARG A 1 101 ? -11.744 7.115 10.119 1.00 83.56 101 ARG A N 1
ATOM 764 C CA . ARG A 1 101 ? -11.664 8.563 10.388 1.00 83.56 101 ARG A CA 1
ATOM 765 C C . ARG A 1 101 ? -12.093 8.920 11.814 1.00 83.56 101 ARG A C 1
ATOM 767 O O . ARG A 1 101 ? -11.439 9.726 12.469 1.00 83.56 101 ARG A O 1
ATOM 774 N N . LYS A 1 102 ? -13.204 8.344 12.281 1.00 85.38 102 LYS A N 1
ATOM 775 C CA . LYS A 1 102 ? -13.714 8.504 13.652 1.00 85.38 102 LYS A CA 1
ATOM 776 C C . LYS A 1 102 ? -13.110 7.404 14.531 1.00 85.38 102 LYS A C 1
ATOM 778 O O . LYS A 1 102 ? -13.741 6.381 14.755 1.00 85.38 102 LYS A O 1
ATOM 783 N N . SER A 1 103 ? -11.864 7.596 14.948 1.00 91.62 103 SER A N 1
ATOM 784 C CA . SER A 1 103 ? -11.086 6.615 15.716 1.00 91.62 103 SER A CA 1
ATOM 785 C C . SER A 1 103 ? -10.116 7.304 16.677 1.00 91.62 103 SER A C 1
ATOM 787 O O . SER A 1 103 ? -10.079 8.537 16.793 1.00 91.62 103 SER A O 1
ATOM 789 N N . ARG A 1 104 ? -9.270 6.507 17.328 1.00 95.44 104 ARG A N 1
ATOM 790 C CA . ARG A 1 104 ? -8.141 6.970 18.139 1.00 95.44 104 ARG A CA 1
ATOM 791 C C . ARG A 1 104 ? -7.022 7.638 17.330 1.00 95.44 104 ARG A C 1
ATOM 793 O O . ARG A 1 104 ? -6.034 8.045 17.929 1.00 95.44 104 ARG A O 1
ATOM 800 N N . PHE A 1 105 ? -7.143 7.821 16.015 1.00 96.19 105 PHE A N 1
ATOM 801 C CA . PHE A 1 105 ? -6.181 8.586 15.211 1.00 96.19 105 PHE A CA 1
ATOM 802 C C . PHE A 1 105 ? -6.540 10.078 15.122 1.00 96.19 105 PHE A C 1
ATOM 804 O O . PHE A 1 105 ? -7.710 10.457 15.152 1.00 96.19 105 PHE A O 1
ATOM 811 N N . HIS A 1 106 ? -5.531 10.953 15.022 1.00 93.69 106 HIS A N 1
ATOM 812 C CA . HIS A 1 106 ? -5.753 12.410 14.961 1.00 93.69 106 HIS A CA 1
ATOM 813 C C . HIS A 1 106 ? -4.917 13.160 13.915 1.00 93.69 106 HIS A C 1
ATOM 815 O O . HIS A 1 106 ? -5.137 14.353 13.702 1.00 93.69 106 HIS A O 1
ATOM 821 N N . ARG A 1 107 ? -3.939 12.511 13.273 1.00 92.38 107 ARG A N 1
ATOM 822 C CA . ARG A 1 107 ? -3.122 13.138 12.223 1.00 92.38 107 ARG A CA 1
ATOM 823 C C . ARG A 1 107 ? -2.673 12.108 11.196 1.00 92.38 107 ARG A C 1
ATOM 825 O O . ARG A 1 107 ? -2.345 10.979 11.549 1.00 92.38 107 ARG A O 1
ATOM 832 N N . LEU A 1 108 ? -2.614 12.516 9.933 1.00 90.88 108 LEU A N 1
ATOM 833 C CA . LEU A 1 108 ? -2.047 11.704 8.861 1.00 90.88 108 LEU A CA 1
ATOM 834 C C . LEU A 1 108 ? -0.531 11.536 9.033 1.00 90.88 108 LEU A C 1
ATOM 836 O O . LEU A 1 108 ? 0.157 12.405 9.570 1.00 90.88 108 LEU A O 1
ATOM 840 N N . GLY A 1 109 ? -0.009 10.416 8.543 1.00 90.31 109 GLY A N 1
ATOM 841 C CA . GLY A 1 109 ? 1.422 10.146 8.475 1.00 90.31 109 GLY A CA 1
ATOM 842 C C . GLY A 1 109 ? 1.772 9.363 7.213 1.00 90.31 109 GLY A C 1
ATOM 843 O O . GLY A 1 109 ? 0.898 8.846 6.526 1.00 90.31 109 GLY A O 1
ATOM 844 N N . ILE A 1 110 ? 3.069 9.286 6.894 1.00 89.94 110 ILE A N 1
ATOM 845 C CA . ILE A 1 110 ? 3.541 8.731 5.613 1.00 89.94 110 ILE A CA 1
ATOM 846 C C . ILE A 1 110 ? 3.206 7.239 5.476 1.00 89.94 110 ILE A C 1
ATOM 848 O O . ILE A 1 110 ? 2.884 6.786 4.382 1.00 89.94 110 ILE A O 1
ATOM 852 N N . HIS A 1 111 ? 3.340 6.458 6.549 1.00 94.31 111 HIS A N 1
ATOM 853 C CA . HIS A 1 111 ? 3.075 5.009 6.555 1.00 94.31 111 HIS A CA 1
ATOM 854 C C . HIS A 1 111 ? 1.853 4.642 7.392 1.00 94.31 111 HIS A C 1
ATOM 856 O O . HIS A 1 111 ? 1.049 3.803 6.990 1.00 94.31 111 HIS A O 1
ATOM 862 N N . ARG A 1 112 ? 1.722 5.299 8.543 1.00 95.56 112 ARG A N 1
ATOM 863 C CA . ARG A 1 112 ? 0.649 5.114 9.510 1.00 95.56 112 ARG A CA 1
ATOM 864 C C . ARG A 1 112 ? 0.187 6.464 10.054 1.00 95.56 112 ARG A C 1
ATOM 866 O O . ARG A 1 112 ? 1.016 7.378 10.127 1.00 95.56 112 ARG A O 1
ATOM 873 N N . PRO A 1 113 ? -1.096 6.603 10.420 1.00 95.56 113 PRO A N 1
ATOM 874 C CA . PRO A 1 113 ? -1.587 7.770 11.140 1.00 95.56 113 PRO A CA 1
ATOM 875 C C . PRO A 1 113 ? -0.957 7.874 12.538 1.00 95.56 113 PRO A C 1
ATOM 877 O O . PRO A 1 113 ? -0.464 6.890 13.094 1.00 95.56 113 PRO A O 1
ATOM 880 N N . ARG A 1 114 ? -0.984 9.083 13.106 1.00 94.31 114 ARG A N 1
ATOM 881 C CA . ARG A 1 114 ? -0.629 9.348 14.506 1.00 94.31 114 ARG A CA 1
ATOM 882 C C . ARG A 1 114 ? -1.823 9.082 15.401 1.00 94.31 114 ARG A C 1
ATOM 884 O O . ARG A 1 114 ? -2.935 9.541 15.103 1.00 94.31 114 ARG A O 1
ATOM 891 N N . GLN A 1 115 ? -1.582 8.340 16.470 1.00 94.81 115 GLN A N 1
ATOM 892 C CA . GLN A 1 115 ? -2.595 7.988 17.443 1.00 94.81 115 GLN A CA 1
ATOM 893 C C . GLN A 1 115 ? -2.679 9.078 18.509 1.00 94.81 115 GLN A C 1
ATOM 895 O O . GLN A 1 115 ? -1.718 9.786 18.795 1.00 94.81 115 GLN A O 1
ATOM 900 N N . ARG A 1 116 ? -3.868 9.260 19.076 1.00 94.38 116 ARG A N 1
ATOM 901 C CA . ARG A 1 116 ? -4.060 10.070 20.276 1.00 94.38 116 ARG A CA 1
ATOM 902 C C . ARG A 1 116 ? -3.323 9.414 21.439 1.00 94.38 116 ARG A C 1
ATOM 904 O O . ARG A 1 116 ? -3.039 8.218 21.396 1.00 94.38 116 ARG A O 1
ATOM 911 N N . ASP A 1 117 ? -3.080 10.202 22.482 1.00 94.31 117 ASP A N 1
ATOM 912 C CA . ASP A 1 117 ? -2.446 9.739 23.717 1.00 94.31 117 ASP A CA 1
ATOM 913 C C . ASP A 1 117 ? -3.090 8.424 24.215 1.00 94.31 117 ASP A C 1
ATOM 915 O O . ASP A 1 117 ? -4.250 8.445 24.657 1.00 94.31 117 ASP A O 1
ATOM 919 N N . PRO A 1 118 ? -2.370 7.284 24.140 1.00 93.69 118 PRO A N 1
ATOM 920 C CA . PRO A 1 118 ? -2.913 5.992 24.535 1.00 93.69 118 PRO A CA 1
ATOM 921 C C . PRO A 1 118 ? -3.285 5.950 26.019 1.00 93.69 118 PRO A C 1
ATOM 923 O O . PRO A 1 118 ? -4.229 5.254 26.378 1.00 93.69 118 PRO A O 1
ATOM 926 N N . GLY A 1 119 ? -2.611 6.731 26.875 1.00 94.88 119 GLY A N 1
ATOM 927 C CA . GLY A 1 119 ? -2.920 6.789 28.306 1.00 94.88 119 GLY A CA 1
ATOM 928 C C . GLY A 1 119 ? -4.304 7.372 28.604 1.00 94.88 119 GLY A C 1
ATOM 929 O O . GLY A 1 119 ? -4.886 7.081 29.644 1.00 94.88 119 GLY A O 1
ATOM 930 N N . ARG A 1 120 ? -4.857 8.168 27.680 1.00 95.38 120 ARG A N 1
ATOM 931 C CA . ARG A 1 120 ? -6.193 8.777 27.800 1.00 95.38 120 ARG A CA 1
ATOM 932 C C . ARG A 1 120 ? -7.255 8.084 26.958 1.00 95.38 120 ARG A C 1
ATOM 934 O O . ARG A 1 120 ? -8.429 8.123 27.311 1.00 95.38 120 ARG A O 1
ATOM 941 N N . HIS A 1 121 ? -6.866 7.508 25.822 1.00 94.62 121 HIS A N 1
ATOM 942 C CA . HIS A 1 121 ? -7.804 7.010 24.811 1.00 94.62 121 HIS A CA 1
ATOM 943 C C . HIS A 1 121 ? -7.739 5.492 24.585 1.00 94.62 121 HIS A C 1
ATOM 945 O O . HIS A 1 121 ? -8.568 4.956 23.845 1.00 94.62 121 HIS A O 1
ATOM 951 N N . GLY A 1 122 ? -6.783 4.800 25.209 1.00 95.62 122 GLY A N 1
ATOM 952 C CA . GLY A 1 122 ? -6.434 3.415 24.902 1.00 95.62 122 GLY A CA 1
ATOM 953 C C . GLY A 1 122 ? -5.631 3.286 23.603 1.00 95.62 122 GLY A C 1
ATOM 954 O O . GLY A 1 122 ? -5.528 4.227 22.810 1.00 95.62 122 GLY A O 1
ATOM 955 N N . ALA A 1 123 ? -5.053 2.107 23.375 1.00 96.62 123 ALA A N 1
ATOM 956 C CA . ALA A 1 123 ? -4.395 1.780 22.116 1.00 96.62 123 ALA A CA 1
ATOM 957 C C . ALA A 1 123 ? -5.418 1.542 20.995 1.00 96.62 123 ALA A C 1
ATOM 959 O O . ALA A 1 123 ? -6.492 0.994 21.239 1.00 96.62 123 ALA A O 1
ATOM 960 N N . ALA A 1 124 ? -5.092 1.944 19.763 1.00 97.25 124 ALA A N 1
ATOM 961 C CA . ALA A 1 124 ? -5.943 1.665 18.613 1.00 97.25 124 ALA A CA 1
ATOM 962 C C . ALA A 1 124 ? -5.993 0.171 18.289 1.00 97.25 124 ALA A C 1
ATOM 964 O O . ALA A 1 124 ? -5.016 -0.551 18.487 1.00 97.25 124 ALA A O 1
ATOM 965 N N . LEU A 1 125 ? -7.126 -0.272 17.747 1.00 97.62 125 LEU A N 1
ATOM 966 C CA . LEU A 1 125 ? -7.306 -1.646 17.287 1.00 97.62 125 LEU A CA 1
ATOM 967 C C . LEU A 1 125 ? -6.714 -1.802 15.886 1.00 97.62 125 LEU A C 1
ATOM 969 O O . LEU A 1 125 ? -7.237 -1.252 14.914 1.00 97.62 125 LEU A O 1
ATOM 973 N N . TRP A 1 126 ? -5.613 -2.544 15.795 1.00 97.69 126 TRP A N 1
ATOM 974 C CA . TRP A 1 126 ? -4.916 -2.819 14.543 1.00 97.69 126 TRP A CA 1
ATOM 975 C C . TRP A 1 126 ? -5.131 -4.258 14.099 1.00 97.69 126 TRP A C 1
ATOM 977 O O . TRP A 1 126 ? -5.102 -5.169 14.925 1.00 97.69 126 TRP A O 1
ATOM 987 N N . VAL A 1 127 ? -5.254 -4.454 12.790 1.00 97.69 127 VAL A N 1
ATOM 988 C CA . VAL A 1 127 ? -5.226 -5.773 12.155 1.00 97.69 127 VAL A CA 1
ATOM 989 C C . VAL A 1 127 ? -4.172 -5.845 11.047 1.00 97.69 127 VAL A C 1
ATOM 991 O O . VAL A 1 127 ? -3.785 -4.825 10.458 1.00 97.69 127 VAL A O 1
ATOM 994 N N . ASP A 1 128 ? -3.677 -7.052 10.783 1.00 96.50 128 ASP A N 1
ATOM 995 C CA . ASP A 1 128 ? -2.780 -7.337 9.664 1.00 96.50 128 ASP A CA 1
ATOM 996 C C . ASP A 1 128 ? -3.528 -7.354 8.316 1.00 96.50 128 ASP A C 1
ATOM 998 O O . ASP A 1 128 ? -4.735 -7.111 8.253 1.00 96.50 128 ASP A O 1
ATOM 1002 N N . GLY A 1 129 ? -2.812 -7.618 7.219 1.00 94.88 129 GLY A N 1
ATOM 1003 C CA . GLY A 1 129 ? -3.394 -7.654 5.873 1.00 94.88 129 GLY A CA 1
ATOM 1004 C C . GLY A 1 129 ? -4.409 -8.783 5.645 1.00 94.88 129 GLY A C 1
ATOM 1005 O O . GLY A 1 129 ? -4.998 -8.844 4.570 1.00 94.88 129 GLY A O 1
ATOM 1006 N N . SER A 1 130 ? -4.634 -9.655 6.631 1.00 95.31 130 SER A N 1
ATOM 1007 C CA . SER A 1 130 ? -5.645 -10.726 6.618 1.00 95.31 130 SER A CA 1
ATOM 1008 C C . SER A 1 130 ? -6.759 -10.495 7.641 1.00 95.31 130 SER A C 1
ATOM 1010 O O . SER A 1 130 ? -7.584 -11.374 7.872 1.00 95.31 130 SER A O 1
ATOM 1012 N N . GLY A 1 131 ? -6.790 -9.318 8.276 1.00 95.31 131 GLY A N 1
ATOM 1013 C CA . GLY A 1 131 ? -7.792 -8.978 9.283 1.00 95.31 131 GLY A CA 1
ATOM 1014 C C . GLY A 1 131 ? -7.514 -9.568 10.668 1.00 95.31 131 GLY A C 1
ATOM 1015 O O . GLY A 1 131 ? -8.349 -9.426 11.558 1.00 95.31 131 GLY A O 1
ATOM 1016 N N . GLN A 1 132 ? -6.351 -10.189 10.891 1.00 95.81 132 GLN A N 1
ATOM 1017 C CA . GLN A 1 132 ? -6.015 -10.761 12.194 1.00 95.81 132 GLN A CA 1
ATOM 1018 C C . GLN A 1 132 ? -5.513 -9.679 13.160 1.00 95.81 132 GLN A C 1
ATOM 1020 O O . GLN A 1 132 ? -4.713 -8.832 12.750 1.00 95.81 132 GLN A O 1
ATOM 1025 N N . PRO A 1 133 ? -5.934 -9.683 14.441 1.00 97.25 133 PRO A N 1
ATOM 1026 C CA . PRO A 1 133 ? -5.498 -8.688 15.417 1.00 97.25 133 PRO A CA 1
ATOM 1027 C C . PRO A 1 133 ? -3.976 -8.622 15.571 1.00 97.25 133 PRO A C 1
ATOM 1029 O O . PRO A 1 133 ? -3.301 -9.632 15.770 1.00 97.25 133 PRO A O 1
ATOM 1032 N N . LEU A 1 134 ? -3.436 -7.404 15.543 1.00 97.50 134 LEU A N 1
ATOM 1033 C CA . LEU A 1 134 ? -2.044 -7.122 15.881 1.00 97.50 134 LEU A CA 1
ATOM 1034 C C . LEU A 1 134 ? -1.910 -6.795 17.378 1.00 97.50 134 LEU A C 1
ATOM 1036 O O . LEU A 1 134 ? -2.832 -6.238 17.978 1.00 97.50 134 LEU A O 1
ATOM 1040 N N . PRO A 1 135 ? -0.757 -7.105 18.000 1.00 97.12 135 PRO A N 1
ATOM 1041 C CA . PRO A 1 135 ? -0.564 -6.892 19.429 1.00 97.12 135 PRO A CA 1
ATOM 1042 C C . PRO A 1 135 ? -0.586 -5.404 19.794 1.00 97.12 135 PRO A C 1
ATOM 1044 O O . PRO A 1 135 ? -0.133 -4.553 19.029 1.00 97.12 135 PRO A O 1
ATOM 1047 N N . GLU A 1 136 ? -1.003 -5.085 21.020 1.00 96.88 136 GLU A N 1
ATOM 1048 C CA . GLU A 1 136 ? -1.030 -3.707 21.533 1.00 96.88 136 GLU A CA 1
ATOM 1049 C C . GLU A 1 136 ? 0.339 -3.009 21.430 1.00 96.88 136 GLU A C 1
ATOM 1051 O O . GLU A 1 136 ? 0.431 -1.829 21.088 1.00 96.88 136 GLU A O 1
ATOM 1056 N N . SER A 1 137 ? 1.433 -3.755 21.608 1.00 96.69 137 SER A N 1
ATOM 1057 C CA . SER A 1 137 ? 2.799 -3.242 21.439 1.00 96.69 137 SER A CA 1
ATOM 1058 C C . SER A 1 137 ? 3.081 -2.694 20.031 1.00 96.69 137 SER A C 1
ATOM 1060 O O . SER A 1 137 ? 3.903 -1.790 19.869 1.00 96.69 137 SER A O 1
ATOM 1062 N N . PHE A 1 138 ? 2.389 -3.192 19.001 1.00 97.31 138 PHE A N 1
ATOM 1063 C CA . PHE A 1 138 ? 2.447 -2.640 17.647 1.00 97.31 138 PHE A CA 1
ATOM 1064 C C . PHE A 1 138 ? 1.707 -1.299 17.544 1.00 97.31 138 PHE A C 1
ATOM 1066 O O . PHE A 1 138 ? 2.212 -0.353 16.921 1.00 97.31 138 PHE A O 1
ATOM 1073 N N . ALA A 1 139 ? 0.532 -1.206 18.173 1.00 96.75 139 ALA A N 1
ATOM 1074 C CA . ALA A 1 139 ? -0.272 0.009 18.218 1.00 96.75 139 ALA A CA 1
ATOM 1075 C C . ALA A 1 139 ? 0.483 1.144 18.927 1.00 96.75 139 ALA A C 1
ATOM 1077 O O . ALA A 1 139 ? 0.584 2.242 18.379 1.00 96.75 139 ALA A O 1
ATOM 1078 N N . LEU A 1 140 ? 1.099 0.848 20.077 1.00 96.38 140 LEU A N 1
ATOM 1079 C CA . LEU A 1 140 ? 1.845 1.809 20.898 1.00 96.38 140 LEU A CA 1
ATOM 1080 C C . LEU A 1 140 ? 3.165 2.275 20.261 1.00 96.38 140 LEU A C 1
ATOM 1082 O O . LEU A 1 140 ? 3.631 3.381 20.531 1.00 96.38 140 LEU A O 1
ATOM 1086 N N . ASN A 1 141 ? 3.777 1.469 19.391 1.00 95.81 141 ASN A N 1
ATOM 1087 C CA . ASN A 1 141 ? 5.021 1.842 18.719 1.00 95.81 141 ASN A CA 1
ATOM 1088 C C . ASN A 1 141 ? 4.759 2.676 17.454 1.00 95.81 141 ASN A C 1
ATOM 1090 O O . ASN A 1 141 ? 4.827 2.171 16.332 1.00 95.81 141 ASN A O 1
ATOM 1094 N N . GLU A 1 142 ? 4.505 3.975 17.612 1.00 92.81 142 GLU A N 1
ATOM 1095 C CA . GLU A 1 142 ? 4.216 4.869 16.481 1.00 92.81 142 GLU A CA 1
ATOM 1096 C C . GLU A 1 142 ? 5.349 4.999 15.447 1.00 92.81 142 GLU A C 1
ATOM 1098 O O . GLU A 1 142 ? 5.102 5.369 14.297 1.00 92.81 142 GLU A O 1
ATOM 1103 N N . ALA A 1 143 ? 6.597 4.728 15.839 1.00 93.75 143 ALA A N 1
ATOM 1104 C CA . ALA A 1 143 ? 7.748 4.787 14.939 1.00 93.75 143 ALA A CA 1
ATOM 1105 C C . ALA A 1 143 ? 7.833 3.560 14.015 1.00 93.75 143 ALA A C 1
ATOM 1107 O O . ALA A 1 143 ? 8.571 3.571 13.025 1.00 93.75 143 ALA A O 1
ATOM 1108 N N . ARG A 1 144 ? 7.083 2.495 14.317 1.00 95.56 144 ARG A N 1
ATOM 1109 C CA . ARG A 1 144 ? 7.115 1.247 13.561 1.00 95.56 144 ARG A CA 1
ATOM 1110 C C . ARG A 1 144 ? 6.388 1.386 12.228 1.00 95.56 144 ARG A C 1
ATOM 1112 O O . ARG A 1 144 ? 5.181 1.608 12.188 1.00 95.56 144 ARG A O 1
ATOM 1119 N N . ILE A 1 145 ? 7.139 1.181 11.146 1.00 95.19 145 ILE A N 1
ATOM 1120 C CA . ILE A 1 145 ? 6.671 1.237 9.747 1.00 95.19 145 ILE A CA 1
ATOM 1121 C C . ILE A 1 145 ? 6.775 -0.111 9.015 1.00 95.19 145 ILE A C 1
ATOM 1123 O O . ILE A 1 145 ? 6.642 -0.163 7.793 1.00 95.19 145 ILE A O 1
ATOM 1127 N N . ASN A 1 146 ? 7.083 -1.183 9.747 1.00 95.25 146 ASN A N 1
ATOM 1128 C CA . ASN A 1 146 ? 7.296 -2.520 9.208 1.00 95.25 146 ASN A CA 1
ATOM 1129 C C . ASN A 1 146 ? 6.667 -3.609 10.092 1.00 95.25 146 ASN A C 1
ATOM 1131 O O . ASN A 1 146 ? 6.468 -3.408 11.295 1.00 95.25 146 ASN A O 1
ATOM 1135 N N . LEU A 1 147 ? 6.402 -4.759 9.479 1.00 94.69 147 LEU A N 1
ATOM 1136 C CA . LEU A 1 147 ? 5.858 -5.973 10.087 1.00 94.69 147 LEU A CA 1
ATOM 1137 C C . LEU A 1 147 ? 6.947 -7.017 10.377 1.00 94.69 147 LEU A C 1
ATOM 1139 O O . LEU A 1 147 ? 6.635 -8.177 10.608 1.00 94.69 147 LEU A O 1
ATOM 1143 N N . TYR A 1 148 ? 8.230 -6.642 10.380 1.00 92.56 148 TYR A N 1
ATOM 1144 C CA . TYR A 1 148 ? 9.307 -7.586 10.680 1.00 92.56 148 TYR A CA 1
ATOM 1145 C C . TYR A 1 148 ? 9.112 -8.200 12.072 1.00 92.56 148 TYR A C 1
ATOM 1147 O O . TYR A 1 148 ? 8.936 -7.467 13.047 1.00 92.56 148 TYR A O 1
ATOM 1155 N N . GLY A 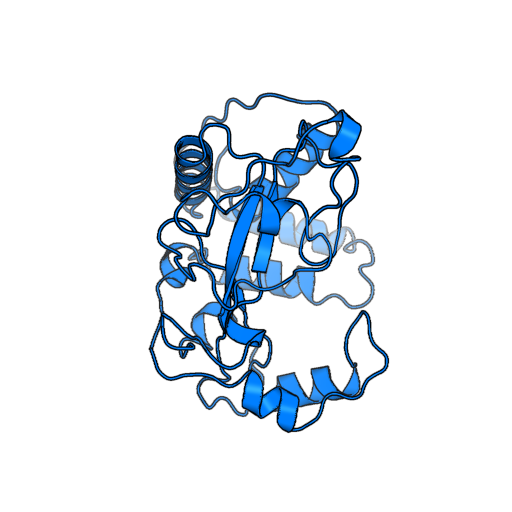1 149 ? 9.126 -9.530 12.168 1.00 91.31 149 GLY A N 1
ATOM 1156 C CA . GLY A 1 149 ? 8.813 -10.254 13.407 1.00 91.31 149 GLY A CA 1
ATOM 1157 C C . GLY A 1 149 ? 7.320 -10.293 13.769 1.00 91.31 149 GLY A C 1
ATOM 1158 O O . GLY A 1 149 ? 6.988 -10.622 14.901 1.00 91.31 149 GLY A O 1
ATOM 1159 N N . LEU A 1 150 ? 6.430 -9.928 12.843 1.00 92.44 150 LEU A N 1
ATOM 1160 C CA . LEU A 1 150 ? 4.975 -10.087 12.927 1.00 92.44 150 LEU A CA 1
ATOM 1161 C C . LEU A 1 150 ? 4.462 -10.831 11.685 1.00 92.44 150 LEU A C 1
ATOM 1163 O O . LEU A 1 150 ? 5.225 -11.114 10.761 1.00 92.44 150 LEU A O 1
ATOM 1167 N N . SER A 1 151 ? 3.163 -11.135 11.673 1.00 84.81 151 SER A N 1
ATOM 1168 C CA . SER A 1 151 ? 2.471 -11.733 10.529 1.00 84.81 151 SER A CA 1
ATOM 1169 C C . SER A 1 151 ? 2.645 -10.880 9.260 1.00 84.81 151 SER A C 1
ATOM 1171 O O . SER A 1 151 ? 2.309 -9.692 9.278 1.00 84.81 151 SER A O 1
ATOM 1173 N N . PRO A 1 152 ? 3.150 -11.453 8.151 1.00 84.44 152 PRO A N 1
ATOM 1174 C CA . PRO A 1 152 ? 3.170 -10.808 6.842 1.00 84.44 152 PRO A CA 1
ATOM 1175 C C . PRO A 1 152 ? 1.913 -11.141 6.016 1.00 84.44 152 PRO A C 1
ATOM 1177 O O . PRO A 1 152 ? 1.967 -11.046 4.794 1.00 84.44 152 PRO A O 1
ATOM 1180 N N . ALA A 1 153 ? 0.829 -11.603 6.649 1.00 92.00 153 ALA A N 1
ATOM 1181 C CA . ALA A 1 153 ? -0.333 -12.147 5.955 1.00 92.00 153 ALA A CA 1
ATOM 1182 C C . ALA A 1 153 ? -1.104 -11.073 5.161 1.00 92.00 153 ALA A C 1
ATOM 1184 O O . ALA A 1 153 ? -1.218 -9.922 5.596 1.00 92.00 153 ALA A O 1
ATOM 1185 N N . THR A 1 154 ? -1.640 -11.459 4.001 1.00 93.44 154 THR A N 1
ATOM 1186 C CA . THR A 1 154 ? -2.207 -10.557 2.980 1.00 93.44 154 THR A CA 1
ATOM 1187 C C . THR A 1 154 ? -3.504 -11.080 2.354 1.00 93.44 154 THR A C 1
ATOM 1189 O O . THR A 1 154 ? -3.822 -10.723 1.221 1.00 93.44 154 THR A O 1
ATOM 1192 N N . ASP A 1 155 ? -4.258 -11.927 3.058 1.00 92.69 155 ASP A N 1
ATOM 1193 C CA . ASP A 1 155 ? -5.434 -12.608 2.500 1.00 92.69 155 ASP A CA 1
ATOM 1194 C C . ASP A 1 155 ? -6.542 -11.626 2.083 1.00 92.69 155 ASP A C 1
ATOM 1196 O O . ASP A 1 155 ? -7.248 -11.864 1.103 1.00 92.69 155 ASP A O 1
ATOM 1200 N N . LEU A 1 156 ? -6.675 -10.497 2.793 1.00 91.75 156 LEU A N 1
ATOM 1201 C CA . LEU A 1 156 ? -7.642 -9.445 2.464 1.00 91.75 156 LEU A CA 1
ATOM 1202 C C . LEU A 1 156 ? -7.034 -8.352 1.598 1.00 91.75 156 LEU A C 1
ATOM 1204 O O . LEU A 1 156 ? -7.691 -7.832 0.694 1.00 91.75 156 LEU A O 1
ATOM 1208 N N . VAL A 1 157 ? -5.800 -7.947 1.902 1.00 91.31 157 VAL A N 1
ATOM 1209 C CA . VAL A 1 157 ? -5.179 -6.806 1.243 1.00 91.31 157 VAL A CA 1
ATOM 1210 C C . VAL A 1 157 ? -3.665 -6.919 1.147 1.00 91.31 157 VAL A C 1
ATOM 1212 O O . VAL A 1 157 ? -2.956 -7.281 2.084 1.00 91.31 157 VAL A O 1
ATOM 1215 N N . GLN A 1 158 ? -3.174 -6.500 -0.014 1.00 92.50 158 GLN A N 1
ATOM 1216 C CA . GLN A 1 158 ? -1.770 -6.354 -0.350 1.00 92.50 158 GLN A CA 1
ATOM 1217 C C . GLN A 1 158 ? -1.573 -5.027 -1.078 1.00 92.50 158 GLN A C 1
ATOM 1219 O O . GLN A 1 158 ? -2.417 -4.610 -1.872 1.00 92.50 158 GLN A O 1
ATOM 1224 N N . LEU A 1 159 ? -0.432 -4.378 -0.854 1.00 93.62 159 LEU A N 1
ATOM 1225 C CA . LEU A 1 159 ? -0.013 -3.214 -1.626 1.00 93.62 159 LEU A CA 1
ATOM 1226 C C . LEU A 1 159 ? 1.145 -3.589 -2.552 1.00 93.62 159 LEU A C 1
ATOM 1228 O O . LEU A 1 159 ? 2.281 -3.764 -2.110 1.00 93.62 159 LEU A O 1
ATOM 1232 N N . ASN A 1 160 ? 0.872 -3.659 -3.855 1.00 95.62 160 ASN A N 1
ATOM 1233 C CA . ASN A 1 160 ? 1.905 -3.895 -4.863 1.00 95.62 160 ASN A CA 1
ATOM 1234 C C . ASN A 1 160 ? 2.810 -2.664 -4.981 1.00 95.62 160 ASN A C 1
ATOM 1236 O O . ASN A 1 160 ? 2.367 -1.573 -5.346 1.00 95.62 160 ASN A O 1
ATOM 1240 N N . HIS A 1 161 ? 4.092 -2.822 -4.657 1.00 95.25 161 HIS A N 1
ATOM 1241 C CA . HIS A 1 161 ? 5.029 -1.713 -4.548 1.00 95.25 161 HIS A CA 1
ATOM 1242 C C . HIS A 1 161 ? 6.067 -1.724 -5.681 1.00 95.25 161 HIS A C 1
ATOM 1244 O O . HIS A 1 161 ? 7.126 -2.350 -5.588 1.00 95.25 161 HIS A O 1
ATOM 1250 N N . TYR A 1 162 ? 5.785 -0.951 -6.732 1.00 95.50 162 TYR A N 1
ATOM 1251 C CA . TYR A 1 162 ? 6.594 -0.812 -7.951 1.00 95.50 162 TYR A CA 1
ATOM 1252 C C . TYR A 1 162 ? 7.654 0.296 -7.837 1.00 95.50 162 TYR A C 1
ATOM 1254 O O . TYR A 1 162 ? 7.640 1.292 -8.562 1.00 95.50 162 TYR A O 1
ATOM 1262 N N . SER A 1 163 ? 8.587 0.173 -6.887 1.00 92.88 163 SER A N 1
ATOM 1263 C CA . SER A 1 163 ? 9.565 1.245 -6.629 1.00 92.88 163 SER A CA 1
ATOM 1264 C C . SER A 1 163 ? 10.593 1.470 -7.732 1.00 92.88 163 SER A C 1
ATOM 1266 O O . SER A 1 163 ? 11.157 2.567 -7.777 1.00 92.88 163 SER A O 1
ATOM 1268 N N . LEU A 1 164 ? 10.896 0.446 -8.528 1.00 93.94 164 LEU A N 1
ATOM 1269 C CA . LEU A 1 164 ? 11.983 0.484 -9.505 1.00 93.94 164 LEU A CA 1
ATOM 1270 C C . LEU A 1 164 ? 11.472 0.754 -10.913 1.00 93.94 164 LEU A C 1
ATOM 1272 O O . LEU A 1 164 ? 11.934 1.706 -11.535 1.00 93.94 164 LEU A O 1
ATOM 1276 N N . ARG A 1 165 ? 10.483 -0.032 -11.362 1.00 94.62 165 ARG A N 1
ATOM 1277 C CA . ARG A 1 165 ? 10.091 -0.123 -12.776 1.00 94.62 165 ARG A CA 1
ATOM 1278 C C . ARG A 1 165 ? 11.304 -0.512 -13.637 1.00 94.62 165 ARG A C 1
ATOM 1280 O O . ARG A 1 165 ? 12.115 -1.317 -13.181 1.00 94.62 165 ARG A O 1
ATOM 1287 N N . SER A 1 166 ? 11.420 -0.017 -14.870 1.00 96.00 166 SER A N 1
ATOM 1288 C CA . SER A 1 166 ? 12.576 -0.316 -15.724 1.00 96.00 166 SER A CA 1
ATOM 1289 C C . SER A 1 166 ? 13.865 0.350 -15.228 1.00 96.00 166 SER A C 1
ATOM 1291 O O . SER A 1 166 ? 13.832 1.291 -14.432 1.00 96.00 166 SER A O 1
ATOM 1293 N N . ALA A 1 167 ? 15.012 -0.113 -15.730 1.00 94.62 167 ALA A N 1
ATOM 1294 C CA . ALA A 1 167 ? 16.304 0.505 -15.433 1.00 94.62 167 ALA A CA 1
ATOM 1295 C C . ALA A 1 167 ? 16.343 2.000 -15.816 1.00 94.62 167 ALA A C 1
ATOM 1297 O O . ALA A 1 167 ? 16.784 2.821 -15.014 1.00 94.62 167 ALA A O 1
ATOM 1298 N N . GLU A 1 168 ? 15.832 2.379 -16.992 1.00 92.31 168 GLU A N 1
ATOM 1299 C CA . GLU A 1 168 ? 15.757 3.784 -17.424 1.00 92.31 168 GLU A CA 1
ATOM 1300 C C . GLU A 1 168 ? 14.869 4.639 -16.501 1.00 92.31 168 GLU A C 1
ATOM 1302 O O . GLU A 1 168 ? 15.281 5.714 -16.061 1.00 92.31 168 GLU A O 1
ATOM 1307 N N . GLU A 1 169 ? 13.683 4.145 -16.128 1.00 92.81 169 GLU A N 1
ATOM 1308 C CA . GLU A 1 169 ? 12.784 4.841 -15.191 1.00 92.81 169 GLU A CA 1
ATOM 1309 C C . GLU A 1 169 ? 13.423 5.002 -13.802 1.00 92.81 169 GLU A C 1
ATOM 1311 O O . GLU A 1 169 ? 13.252 6.031 -13.135 1.00 92.81 169 GLU A O 1
ATOM 1316 N N . PHE A 1 170 ? 14.198 4.008 -13.365 1.00 91.44 170 PHE A N 1
ATOM 1317 C CA . PHE A 1 170 ? 14.944 4.089 -12.118 1.00 91.44 170 PHE A CA 1
ATOM 1318 C C . PHE A 1 170 ? 16.064 5.129 -12.169 1.00 91.44 170 PHE A C 1
ATOM 1320 O O . PHE A 1 170 ? 16.259 5.836 -11.181 1.00 91.44 170 PHE A O 1
ATOM 1327 N N . MET A 1 171 ? 16.762 5.289 -13.297 1.00 88.88 171 MET A N 1
ATOM 1328 C CA . MET A 1 171 ? 17.789 6.328 -13.441 1.00 88.88 171 MET A CA 1
ATOM 1329 C C . MET A 1 171 ? 17.201 7.736 -13.291 1.00 88.88 171 MET A C 1
ATOM 1331 O O . MET A 1 171 ? 17.776 8.567 -12.584 1.00 88.88 171 MET A O 1
ATOM 1335 N N . VAL A 1 172 ? 16.009 7.981 -13.847 1.00 88.81 172 VAL A N 1
ATOM 1336 C CA . VAL A 1 172 ? 15.269 9.240 -13.643 1.00 88.81 172 VAL A CA 1
ATOM 1337 C C . VAL A 1 172 ? 14.895 9.422 -12.171 1.00 88.81 172 VAL A C 1
ATOM 1339 O O . VAL A 1 172 ? 15.128 10.480 -11.583 1.00 88.81 172 VAL A O 1
ATOM 1342 N N . LYS A 1 173 ? 14.361 8.375 -11.526 1.00 86.06 173 LYS A N 1
ATOM 1343 C CA . LYS A 1 173 ? 14.039 8.412 -10.092 1.00 86.06 173 LYS A CA 1
ATOM 1344 C C . LYS A 1 173 ? 15.276 8.692 -9.237 1.00 86.06 173 LYS A C 1
ATOM 1346 O O . LYS A 1 173 ? 15.185 9.453 -8.275 1.00 86.06 173 LYS A O 1
ATOM 1351 N N . ARG A 1 174 ? 16.411 8.082 -9.571 1.00 86.69 174 ARG A N 1
ATOM 1352 C CA . ARG A 1 174 ? 17.688 8.269 -8.886 1.00 86.69 174 ARG A CA 1
ATOM 1353 C C . ARG A 1 174 ? 18.156 9.716 -8.969 1.00 86.69 174 ARG A C 1
ATOM 1355 O O . ARG A 1 174 ? 18.545 10.257 -7.939 1.00 86.69 174 ARG A O 1
ATOM 1362 N N . ALA A 1 175 ? 18.067 10.330 -10.148 1.00 85.62 175 ALA A N 1
ATOM 1363 C CA . ALA A 1 175 ? 18.397 11.740 -10.344 1.00 85.62 175 ALA A CA 1
ATOM 1364 C C . ALA A 1 175 ? 17.466 12.672 -9.548 1.00 85.62 175 ALA A C 1
ATOM 1366 O O . ALA A 1 175 ? 17.934 13.627 -8.938 1.00 85.62 175 ALA A O 1
ATOM 1367 N N . ARG A 1 176 ? 16.161 12.362 -9.492 1.00 84.88 176 ARG A N 1
ATOM 1368 C CA . ARG A 1 176 ? 15.173 13.131 -8.714 1.00 84.88 176 ARG A CA 1
ATOM 1369 C C . ARG A 1 176 ? 15.351 12.997 -7.194 1.00 84.88 176 ARG A C 1
ATOM 1371 O O . ARG A 1 176 ? 15.020 13.917 -6.456 1.00 84.88 176 ARG A O 1
ATOM 1378 N N . GLY A 1 177 ? 15.814 11.842 -6.716 1.00 80.19 177 GLY A N 1
ATOM 1379 C CA . GLY A 1 177 ? 15.884 11.526 -5.289 1.00 80.19 177 GLY A CA 1
ATOM 1380 C C . GLY A 1 177 ? 14.534 11.134 -4.668 1.00 80.19 177 GLY A C 1
ATOM 1381 O O . GLY A 1 177 ? 13.521 10.936 -5.352 1.00 80.19 177 GLY A O 1
ATOM 1382 N N . LEU A 1 178 ? 14.529 10.951 -3.342 1.00 74.88 178 LEU A N 1
ATOM 1383 C CA . LEU A 1 178 ? 13.325 10.611 -2.578 1.00 74.88 178 LEU A CA 1
ATOM 1384 C C . LEU A 1 178 ? 12.588 11.882 -2.120 1.00 74.88 178 LEU A C 1
ATOM 1386 O O . LEU A 1 178 ? 13.242 12.803 -1.642 1.00 74.88 178 LEU A O 1
ATOM 1390 N N . PRO A 1 179 ? 11.239 11.902 -2.121 1.00 64.75 179 PRO A N 1
ATOM 1391 C CA . PRO A 1 179 ? 10.460 13.090 -1.741 1.00 64.75 179 PRO A CA 1
ATOM 1392 C C . PRO A 1 179 ? 10.756 13.636 -0.336 1.00 64.75 179 PRO A C 1
ATOM 1394 O O . PRO A 1 179 ? 10.606 14.823 -0.090 1.00 64.75 179 PRO A O 1
ATOM 1397 N N . ASN A 1 180 ? 11.176 12.763 0.587 1.00 63.50 180 ASN A N 1
ATOM 1398 C CA . ASN A 1 180 ? 11.306 13.081 2.012 1.00 63.50 180 ASN A CA 1
ATOM 1399 C C . ASN A 1 180 ? 12.745 12.950 2.537 1.00 63.50 180 ASN A C 1
ATOM 1401 O O . ASN A 1 180 ? 12.949 12.964 3.750 1.00 63.50 180 ASN A O 1
ATOM 1405 N N . ARG A 1 181 ? 13.741 12.719 1.666 1.00 62.62 181 ARG A N 1
ATOM 1406 C CA . ARG A 1 181 ? 15.146 12.541 2.073 1.00 62.62 181 ARG A CA 1
ATOM 1407 C C . ARG A 1 181 ? 16.100 13.033 0.988 1.00 62.62 181 ARG A C 1
ATOM 1409 O O . ARG A 1 181 ? 16.012 12.574 -0.142 1.00 62.62 181 ARG A O 1
ATOM 1416 N N . GLY A 1 182 ? 17.102 13.823 1.377 1.00 59.56 182 GLY A N 1
ATOM 1417 C CA . GLY A 1 182 ? 18.219 14.230 0.509 1.00 59.56 182 GLY A CA 1
ATOM 1418 C C . GLY A 1 182 ? 19.276 13.143 0.260 1.00 59.56 182 GLY A C 1
ATOM 1419 O O . GLY A 1 182 ? 20.364 13.446 -0.215 1.00 59.56 182 GLY A O 1
ATOM 1420 N N . ARG A 1 183 ? 19.004 11.877 0.609 1.00 65.81 183 ARG A N 1
ATOM 1421 C CA . ARG A 1 183 ? 19.950 10.777 0.379 1.00 65.81 183 ARG A CA 1
ATOM 1422 C C . ARG A 1 183 ? 19.865 10.327 -1.078 1.00 65.81 183 ARG A C 1
ATOM 1424 O O . ARG A 1 183 ? 18.781 9.980 -1.549 1.00 65.81 183 ARG A O 1
ATOM 1431 N N . ALA A 1 184 ? 21.014 10.277 -1.749 1.00 73.94 184 ALA A N 1
ATOM 1432 C CA . ALA A 1 184 ? 21.128 9.730 -3.094 1.00 73.94 184 ALA A CA 1
ATOM 1433 C C . ALA A 1 184 ? 20.685 8.258 -3.126 1.00 73.94 184 ALA A C 1
ATOM 1435 O O . ALA A 1 184 ? 21.036 7.470 -2.245 1.00 73.94 184 ALA A O 1
ATOM 1436 N N . LEU A 1 185 ? 19.909 7.897 -4.147 1.00 83.19 185 LEU A N 1
ATOM 1437 C CA . LEU A 1 185 ? 19.577 6.504 -4.429 1.00 83.19 185 LEU A CA 1
ATOM 1438 C C . LEU A 1 185 ? 20.784 5.841 -5.105 1.00 83.19 185 LEU A C 1
ATOM 1440 O O . LEU A 1 185 ? 21.358 6.380 -6.054 1.00 83.19 185 LEU A O 1
ATOM 1444 N N . ASP A 1 186 ? 21.178 4.678 -4.608 1.00 87.00 186 ASP A N 1
ATOM 1445 C CA . ASP A 1 186 ? 22.348 3.932 -5.064 1.00 87.00 186 ASP A CA 1
ATOM 1446 C C . ASP A 1 186 ? 21.957 2.521 -5.531 1.00 87.00 186 ASP A C 1
ATOM 1448 O O . ASP A 1 186 ? 20.780 2.151 -5.589 1.00 87.00 186 ASP A O 1
ATOM 1452 N N . MET A 1 187 ? 22.963 1.728 -5.897 1.00 90.56 187 MET A N 1
ATOM 1453 C CA . MET A 1 187 ? 22.761 0.342 -6.314 1.00 90.56 187 MET A CA 1
ATOM 1454 C C . MET A 1 187 ? 22.246 -0.553 -5.184 1.00 90.56 187 MET A C 1
ATOM 1456 O O . MET A 1 187 ? 21.552 -1.524 -5.474 1.00 90.56 187 MET A O 1
ATOM 1460 N N . ALA A 1 188 ? 22.513 -0.227 -3.915 1.00 91.31 188 ALA A N 1
ATOM 1461 C CA . ALA A 1 188 ? 21.957 -0.987 -2.800 1.00 91.31 188 ALA A CA 1
ATOM 1462 C C . ALA A 1 188 ? 20.428 -0.854 -2.774 1.00 91.31 188 ALA A C 1
ATOM 1464 O O . ALA A 1 188 ? 19.728 -1.857 -2.652 1.00 91.31 188 ALA A O 1
ATOM 1465 N N . TYR A 1 189 ? 19.896 0.351 -3.023 1.00 92.56 189 TYR A N 1
ATOM 1466 C CA . TYR A 1 189 ? 18.450 0.535 -3.177 1.00 92.56 189 TYR A CA 1
ATOM 1467 C C . TYR A 1 189 ? 17.871 -0.305 -4.321 1.00 92.56 189 TYR A C 1
ATOM 1469 O O . TYR A 1 189 ? 16.785 -0.865 -4.175 1.00 92.56 189 TYR A O 1
ATOM 1477 N N . TRP A 1 190 ? 18.562 -0.388 -5.463 1.00 93.94 190 TRP A N 1
ATOM 1478 C CA . TRP A 1 190 ? 18.123 -1.244 -6.568 1.00 93.94 190 TRP A CA 1
ATOM 1479 C C . TRP A 1 190 ? 18.064 -2.708 -6.128 1.00 93.94 190 TRP A C 1
ATOM 1481 O O . TRP A 1 190 ? 17.017 -3.336 -6.248 1.00 93.94 190 TRP A O 1
ATOM 1491 N N . VAL A 1 191 ? 19.144 -3.235 -5.552 1.00 93.38 191 VAL A N 1
ATOM 1492 C CA . VAL A 1 191 ? 19.234 -4.641 -5.127 1.00 93.38 191 VAL A CA 1
ATOM 1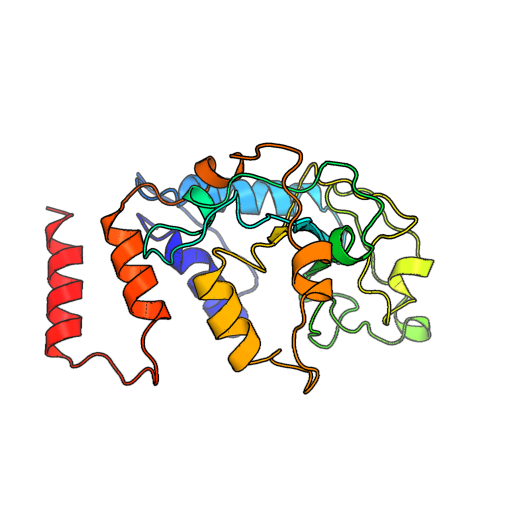493 C C . VAL A 1 191 ? 18.168 -4.992 -4.085 1.00 93.38 191 VAL A C 1
ATOM 1495 O O . VAL A 1 191 ? 17.451 -5.973 -4.255 1.00 93.38 191 VAL A O 1
ATOM 1498 N N . GLU A 1 192 ? 17.980 -4.163 -3.056 1.00 92.88 192 GLU A N 1
ATOM 1499 C CA . GLU A 1 192 ? 16.991 -4.404 -1.992 1.00 92.88 192 GLU A CA 1
ATOM 1500 C C . GLU A 1 192 ? 15.530 -4.321 -2.466 1.00 92.88 192 GLU A C 1
ATOM 1502 O O . GLU A 1 192 ? 14.610 -4.729 -1.755 1.00 92.88 192 GLU A O 1
ATOM 1507 N N . ARG A 1 193 ? 15.277 -3.735 -3.639 1.00 93.88 193 ARG A N 1
ATOM 1508 C CA . ARG A 1 193 ? 13.920 -3.532 -4.165 1.00 93.88 193 ARG A CA 1
ATOM 1509 C C . ARG A 1 193 ? 13.630 -4.364 -5.407 1.00 93.88 193 ARG A C 1
ATOM 1511 O O . ARG A 1 193 ? 12.461 -4.481 -5.768 1.00 93.88 193 ARG A O 1
ATOM 1518 N N . ASN A 1 194 ? 14.650 -4.935 -6.046 1.00 95.75 194 ASN A N 1
ATOM 1519 C CA . ASN A 1 194 ? 14.516 -5.678 -7.294 1.00 95.75 194 ASN A CA 1
ATOM 1520 C C . ASN A 1 194 ? 14.268 -7.170 -7.054 1.00 95.75 194 ASN A C 1
ATOM 1522 O O . ASN A 1 194 ? 15.058 -8.019 -7.459 1.00 95.75 194 ASN A O 1
ATOM 1526 N N . LEU A 1 195 ? 13.172 -7.485 -6.367 1.00 94.38 195 LEU A N 1
ATOM 1527 C CA . LEU A 1 195 ? 12.779 -8.863 -6.084 1.00 94.38 195 LEU A CA 1
ATOM 1528 C C . LEU A 1 195 ? 11.780 -9.353 -7.130 1.00 94.38 195 LEU A C 1
ATOM 1530 O O . LEU A 1 195 ? 10.839 -8.645 -7.475 1.00 94.38 195 LEU A O 1
ATOM 1534 N N . GLY A 1 196 ? 11.982 -10.570 -7.622 1.00 93.38 196 GLY A N 1
ATOM 1535 C CA . GLY A 1 196 ? 11.182 -11.130 -8.711 1.00 93.38 196 GLY A CA 1
ATOM 1536 C C . GLY A 1 196 ? 11.159 -12.652 -8.711 1.00 93.38 196 GLY A C 1
ATOM 1537 O O . GLY A 1 196 ? 11.288 -13.258 -9.776 1.00 93.38 196 GLY A O 1
ATOM 1538 N N . ALA A 1 197 ? 11.075 -13.256 -7.524 1.00 94.88 197 ALA A N 1
ATOM 1539 C CA . ALA A 1 197 ? 11.080 -14.705 -7.337 1.00 94.88 197 ALA A CA 1
ATOM 1540 C C . ALA A 1 197 ? 9.805 -15.361 -7.890 1.00 94.88 197 ALA A C 1
ATOM 1542 O O . ALA A 1 197 ? 9.884 -16.406 -8.532 1.00 94.88 197 ALA A O 1
ATOM 1543 N N . GLU A 1 198 ? 8.657 -14.711 -7.713 1.00 96.38 198 GLU A N 1
ATOM 1544 C CA . GLU A 1 198 ? 7.344 -15.239 -8.088 1.00 96.38 198 GLU A CA 1
ATOM 1545 C C . GLU A 1 198 ? 6.692 -14.370 -9.161 1.00 96.38 198 GLU A C 1
ATOM 1547 O O . GLU A 1 198 ? 6.983 -13.178 -9.272 1.00 96.38 198 GLU A O 1
ATOM 1552 N N . GLU A 1 199 ? 5.821 -14.968 -9.968 1.00 96.81 199 GLU A N 1
ATOM 1553 C CA . GLU A 1 199 ? 4.917 -14.208 -10.826 1.00 96.81 199 GLU A CA 1
ATOM 1554 C C . GLU A 1 199 ? 3.613 -13.927 -10.071 1.00 96.81 199 GLU A C 1
ATOM 1556 O O . GLU A 1 199 ? 3.018 -14.832 -9.493 1.00 96.81 199 GLU A O 1
ATOM 1561 N N . ASP A 1 200 ? 3.170 -12.672 -10.088 1.00 95.31 200 ASP A N 1
ATOM 1562 C CA . ASP A 1 200 ? 1.900 -12.234 -9.519 1.00 95.31 200 ASP A CA 1
ATOM 1563 C C . ASP A 1 200 ? 1.170 -11.344 -10.536 1.00 95.31 200 ASP A C 1
ATOM 1565 O O . ASP A 1 200 ? 1.593 -10.229 -10.852 1.00 95.31 200 ASP A O 1
ATOM 1569 N N . ARG A 1 201 ? 0.058 -11.875 -11.053 1.00 92.94 201 ARG A N 1
ATOM 1570 C CA . ARG A 1 201 ? -0.874 -11.213 -11.982 1.00 92.94 201 ARG A CA 1
ATOM 1571 C C . ARG A 1 201 ? -2.214 -10.888 -11.318 1.00 92.94 201 ARG A C 1
ATOM 1573 O O . ARG A 1 201 ? -3.158 -10.478 -11.985 1.00 92.94 201 ARG A O 1
ATOM 1580 N N . SER A 1 202 ? -2.318 -11.049 -9.998 1.00 88.12 202 SER A N 1
ATOM 1581 C CA . SER A 1 202 ? -3.577 -10.900 -9.259 1.00 88.12 202 SER A CA 1
ATOM 1582 C C . SER A 1 202 ? -4.193 -9.507 -9.399 1.00 88.12 202 SER A C 1
ATOM 1584 O O . SER A 1 202 ? -5.413 -9.379 -9.350 1.00 88.12 202 SER A O 1
ATOM 1586 N N . ILE A 1 203 ? -3.366 -8.479 -9.625 1.00 85.88 203 ILE A N 1
ATOM 1587 C CA . ILE A 1 203 ? -3.809 -7.098 -9.831 1.00 85.88 203 ILE A CA 1
ATOM 1588 C C . ILE A 1 203 ? -4.571 -6.908 -11.148 1.00 85.88 203 ILE A C 1
ATOM 1590 O O . ILE A 1 203 ? -5.381 -5.994 -11.234 1.00 85.88 203 ILE A O 1
ATOM 1594 N N . GLU A 1 204 ? -4.372 -7.765 -12.156 1.00 80.44 204 GLU A N 1
ATOM 1595 C CA . GLU A 1 204 ? -4.991 -7.612 -13.483 1.00 80.44 204 GLU A CA 1
ATOM 1596 C C . GLU A 1 204 ? -6.523 -7.658 -13.425 1.00 80.44 204 GLU A C 1
ATOM 1598 O O . GLU A 1 204 ? -7.181 -6.976 -14.202 1.00 80.44 204 GLU A O 1
ATOM 1603 N N . ARG A 1 205 ? -7.103 -8.357 -12.440 1.00 73.62 205 ARG A N 1
ATOM 1604 C CA . ARG A 1 205 ? -8.560 -8.360 -12.203 1.00 73.62 205 ARG A CA 1
ATOM 1605 C C . ARG A 1 205 ? -9.121 -7.002 -11.758 1.00 73.62 205 ARG A C 1
ATOM 1607 O O . ARG A 1 205 ? -10.327 -6.807 -11.790 1.00 73.62 205 ARG A O 1
ATOM 1614 N N . MET A 1 206 ? -8.255 -6.106 -11.276 1.00 68.81 206 MET A N 1
ATOM 1615 C CA . MET A 1 206 ? -8.590 -4.760 -10.788 1.00 68.81 206 MET A CA 1
ATOM 1616 C C . MET A 1 206 ? -8.177 -3.665 -11.783 1.00 68.81 206 MET A C 1
ATOM 1618 O O . MET A 1 206 ? -8.437 -2.485 -11.553 1.00 68.81 206 MET A O 1
ATOM 1622 N N . VAL A 1 207 ? -7.482 -4.033 -12.859 1.00 64.75 207 VAL A N 1
ATOM 1623 C CA . VAL A 1 207 ? -7.048 -3.117 -13.912 1.00 64.75 207 VAL A CA 1
ATOM 1624 C C . VAL A 1 207 ? -8.264 -2.884 -14.811 1.00 64.75 207 VAL A C 1
ATOM 1626 O O . VAL A 1 207 ? -8.732 -3.817 -15.458 1.00 64.75 207 VAL A O 1
ATOM 1629 N N . MET A 1 208 ? -8.772 -1.644 -14.824 1.00 59.53 208 MET A N 1
ATOM 1630 C CA . MET A 1 208 ? -9.721 -1.121 -15.823 1.00 59.53 208 MET A CA 1
ATOM 1631 C C . MET A 1 208 ? -9.399 -1.723 -17.199 1.00 59.53 208 MET A C 1
ATOM 1633 O O . MET A 1 208 ? -8.241 -1.741 -17.602 1.00 59.53 208 MET A O 1
ATOM 1637 N N . GLN A 1 209 ? -10.361 -2.298 -17.913 1.00 54.19 209 GLN A N 1
ATOM 1638 C CA . GLN A 1 209 ? -10.029 -3.061 -19.126 1.00 54.19 209 GLN A CA 1
ATOM 1639 C C . GLN A 1 209 ? -9.855 -2.169 -20.371 1.00 54.19 209 GLN A C 1
ATOM 1641 O O . GLN A 1 209 ? -9.204 -2.587 -21.332 1.00 54.19 209 GLN A O 1
ATOM 1646 N N . ASP A 1 210 ? -10.349 -0.921 -20.357 1.00 58.41 210 ASP A N 1
ATOM 1647 C CA . ASP A 1 210 ? -10.285 -0.029 -21.522 1.00 58.41 210 ASP A CA 1
ATOM 1648 C C . ASP A 1 210 ? -8.943 0.726 -21.626 1.00 58.41 210 ASP A C 1
ATOM 1650 O O . ASP A 1 210 ? -8.616 1.639 -20.864 1.00 58.41 210 ASP A O 1
ATOM 1654 N N . ARG A 1 211 ? -8.165 0.386 -22.662 1.00 52.50 211 ARG A N 1
ATOM 1655 C CA . ARG A 1 211 ? -6.907 1.047 -23.060 1.00 52.50 211 ARG A CA 1
ATOM 1656 C C . ARG A 1 211 ? -7.054 2.562 -23.271 1.00 52.50 211 ARG A C 1
ATOM 1658 O O . ARG A 1 211 ? -6.076 3.285 -23.073 1.00 52.50 211 ARG A O 1
ATOM 1665 N N . ALA A 1 212 ? -8.231 3.050 -23.666 1.00 52.19 212 ALA A N 1
ATOM 1666 C CA . ALA A 1 212 ? -8.498 4.476 -23.846 1.00 52.19 212 ALA A CA 1
ATOM 1667 C C . ALA A 1 212 ? -8.560 5.229 -22.505 1.00 52.19 212 ALA A C 1
ATOM 1669 O O . ALA A 1 212 ? -8.014 6.330 -22.399 1.00 52.19 212 ALA A O 1
ATOM 1670 N N . GLU A 1 213 ? -9.134 4.618 -21.468 1.00 55.53 213 GLU A N 1
ATOM 1671 C CA . GLU A 1 213 ? -9.194 5.185 -20.115 1.00 55.53 213 GLU A CA 1
ATOM 1672 C C . GLU A 1 213 ? -7.799 5.261 -19.484 1.00 55.53 213 GLU A C 1
ATOM 1674 O O . GLU A 1 213 ? -7.433 6.282 -18.899 1.00 55.53 213 GLU A O 1
ATOM 1679 N N . TRP A 1 214 ? -6.953 4.249 -19.712 1.00 56.12 214 TRP A N 1
ATOM 1680 C CA . TRP A 1 214 ? -5.546 4.268 -19.285 1.00 56.12 214 TRP A CA 1
ATOM 1681 C C . TRP A 1 214 ? -4.741 5.394 -19.904 1.00 56.12 214 TRP A C 1
ATOM 1683 O O . TRP A 1 214 ? -3.938 6.034 -19.228 1.00 56.12 214 TRP A O 1
ATOM 1693 N N . GLN A 1 215 ? -4.925 5.626 -21.201 1.00 50.56 215 GLN A N 1
ATOM 1694 C CA . GLN A 1 215 ? -4.230 6.702 -21.891 1.00 50.56 215 GLN A CA 1
ATOM 1695 C C . GLN A 1 215 ? -4.724 8.074 -21.437 1.00 50.56 215 GLN A C 1
ATOM 1697 O O . GLN A 1 215 ? -3.942 9.021 -21.461 1.00 50.56 215 GLN A O 1
ATOM 1702 N N . LEU A 1 216 ? -5.991 8.197 -21.037 1.00 50.00 216 LEU A N 1
ATOM 1703 C CA . LEU A 1 216 ? -6.537 9.426 -20.471 1.00 50.00 216 LEU A CA 1
ATOM 1704 C C . LEU A 1 216 ? -5.983 9.674 -19.060 1.00 50.00 216 LEU A C 1
ATOM 1706 O O . LEU A 1 216 ? -5.468 10.757 -18.790 1.00 50.00 216 LEU A O 1
ATOM 1710 N N . PHE A 1 217 ? -5.989 8.656 -18.196 1.00 48.03 217 PHE A N 1
ATOM 1711 C CA . PHE A 1 217 ? -5.448 8.734 -16.836 1.00 48.03 217 PHE A CA 1
ATOM 1712 C C . PHE A 1 217 ? -3.928 8.966 -16.830 1.00 48.03 217 PHE A C 1
ATOM 1714 O O . PHE A 1 217 ? -3.422 9.820 -16.105 1.00 48.03 217 PHE A O 1
ATOM 1721 N N . GLY A 1 218 ? -3.194 8.275 -17.707 1.00 47.19 218 GLY A N 1
ATOM 1722 C CA . GLY A 1 218 ? -1.761 8.480 -17.920 1.00 47.19 218 GLY A CA 1
ATOM 1723 C C . GLY A 1 218 ? -1.433 9.881 -18.441 1.00 47.19 218 GLY A C 1
ATOM 1724 O O . GLY A 1 218 ? -0.476 10.489 -17.973 1.00 47.19 218 GLY A O 1
ATOM 1725 N N . ARG A 1 219 ? -2.252 10.439 -19.345 1.00 43.38 219 ARG A N 1
ATOM 1726 C CA . ARG A 1 219 ? -2.105 11.829 -19.811 1.00 43.38 219 ARG A CA 1
ATOM 1727 C C . ARG A 1 219 ? -2.399 12.850 -18.712 1.00 43.38 219 ARG A C 1
ATOM 1729 O O . ARG A 1 219 ? -1.680 13.837 -18.622 1.00 43.38 219 ARG A O 1
ATOM 1736 N N . LEU A 1 220 ? -3.396 12.604 -17.860 1.00 42.53 220 LEU A N 1
ATOM 1737 C CA . LEU A 1 220 ? -3.750 13.484 -16.738 1.00 42.53 220 LEU A CA 1
ATOM 1738 C C . LEU A 1 220 ? -2.690 13.482 -15.623 1.00 42.53 220 LEU A C 1
ATOM 1740 O O . LEU A 1 220 ? -2.392 14.532 -15.062 1.00 42.53 220 LEU A O 1
ATOM 1744 N N . LEU A 1 221 ? -2.083 12.329 -15.326 1.00 39.62 221 LEU A N 1
ATOM 1745 C CA . LEU A 1 221 ? -1.048 12.198 -14.290 1.00 39.62 221 LEU A CA 1
ATOM 1746 C C . LEU A 1 221 ? 0.346 12.679 -14.717 1.00 39.62 221 LEU A C 1
ATOM 1748 O O . LEU A 1 221 ? 1.210 12.876 -13.861 1.00 39.62 221 LEU A O 1
ATOM 1752 N N . MET A 1 222 ? 0.583 12.836 -16.021 1.00 38.47 222 MET A N 1
ATOM 1753 C CA . MET A 1 222 ? 1.888 13.195 -16.583 1.00 38.47 222 MET A CA 1
ATOM 1754 C C . MET A 1 222 ? 1.986 14.658 -17.019 1.00 38.47 222 MET A C 1
ATOM 1756 O O . MET A 1 222 ? 2.975 14.998 -17.657 1.00 38.47 222 MET A O 1
ATOM 1760 N N . VAL A 1 223 ? 1.024 15.526 -16.680 1.00 37.84 223 VAL A N 1
ATOM 1761 C CA . VAL A 1 223 ? 1.141 16.973 -16.934 1.00 37.84 223 VAL A CA 1
ATOM 1762 C C . VAL A 1 223 ? 2.106 17.576 -15.905 1.00 37.84 223 VAL A C 1
ATOM 1764 O O . VAL A 1 223 ? 1.735 17.712 -14.734 1.00 37.84 223 VAL A O 1
ATOM 1767 N N . PRO A 1 224 ? 3.352 17.931 -16.272 1.00 30.94 224 PRO A N 1
ATOM 1768 C CA . PRO A 1 224 ? 4.197 18.724 -15.394 1.00 30.94 224 PRO A CA 1
ATOM 1769 C C . PRO A 1 224 ? 3.568 20.119 -15.354 1.00 30.94 224 PRO A C 1
ATOM 1771 O O . PRO A 1 224 ? 3.295 20.679 -16.410 1.00 30.94 224 PRO A O 1
ATOM 1774 N N . GLU A 1 225 ? 3.300 20.643 -14.155 1.00 37.94 225 GLU A N 1
ATOM 1775 C CA . GLU A 1 225 ? 2.539 21.888 -13.959 1.00 37.94 225 GLU A CA 1
ATOM 1776 C C . GLU A 1 225 ? 1.112 21.777 -14.512 1.00 37.94 225 GLU A C 1
ATOM 1778 O O . GLU A 1 225 ? 0.802 22.299 -15.579 1.00 37.94 225 GLU A O 1
ATOM 1783 N N . ALA A 1 226 ? 0.224 21.086 -13.788 1.00 39.62 226 ALA A N 1
ATOM 1784 C CA . ALA A 1 226 ? -1.192 21.018 -14.136 1.00 39.62 226 ALA A CA 1
ATOM 1785 C C . ALA A 1 226 ? -1.806 22.430 -14.187 1.00 39.62 226 ALA A C 1
ATOM 1787 O O . ALA A 1 226 ? -2.309 22.956 -13.195 1.00 39.62 226 ALA A O 1
ATOM 1788 N N . GLN A 1 227 ? -1.748 23.051 -15.360 1.00 42.44 227 GLN A N 1
ATOM 1789 C CA . GLN A 1 227 ? -2.592 24.170 -15.714 1.00 42.44 227 GLN A CA 1
ATOM 1790 C C . GLN A 1 227 ? -3.962 23.626 -16.125 1.00 42.44 227 GLN A C 1
ATOM 1792 O O . GLN A 1 227 ? -4.046 22.506 -16.643 1.00 42.44 227 GLN A O 1
ATOM 1797 N N . PRO A 1 228 ? -5.045 24.389 -15.895 1.00 43.94 228 PRO A N 1
ATOM 1798 C CA . PRO A 1 228 ? -6.371 24.002 -16.348 1.00 43.94 228 PRO A CA 1
ATOM 1799 C C . PRO A 1 228 ? -6.321 23.604 -17.823 1.00 43.94 228 PRO A C 1
ATOM 1801 O O . PRO A 1 228 ? -5.739 24.323 -18.639 1.00 43.94 228 PRO A O 1
ATOM 1804 N N . LEU A 1 229 ? -6.930 22.465 -18.168 1.00 47.22 229 LEU A N 1
ATOM 1805 C CA . LEU A 1 229 ? -7.100 22.074 -19.565 1.00 47.22 229 LEU A CA 1
ATOM 1806 C C . LEU A 1 229 ? -7.708 23.256 -20.319 1.00 47.22 229 LEU A C 1
ATOM 1808 O O . LEU A 1 229 ? -8.734 23.801 -19.902 1.00 47.22 229 LEU A O 1
ATOM 1812 N N . ALA A 1 230 ? -7.082 23.646 -21.432 1.00 61.25 230 ALA A N 1
ATOM 1813 C CA . ALA A 1 230 ? -7.645 24.671 -22.293 1.00 61.25 230 ALA A CA 1
ATOM 1814 C C . ALA A 1 230 ? -9.106 24.287 -22.607 1.00 61.25 230 ALA A C 1
ATOM 1816 O O . ALA A 1 230 ? -9.355 23.128 -22.957 1.00 61.25 230 ALA A O 1
ATOM 1817 N N . PRO A 1 231 ? -10.080 25.213 -22.511 1.00 57.78 231 PRO A N 1
ATOM 1818 C CA . PRO A 1 231 ? -11.499 24.880 -22.651 1.00 57.78 231 PRO A CA 1
ATOM 1819 C C . PRO A 1 231 ? -11.842 24.116 -23.938 1.00 57.78 231 PRO A C 1
ATOM 1821 O O . PRO A 1 231 ? -12.813 23.369 -23.971 1.00 57.78 231 PRO A O 1
ATOM 1824 N N . ALA A 1 232 ? -11.044 24.281 -24.997 1.00 57.88 232 ALA A N 1
ATOM 1825 C CA . ALA A 1 232 ? -11.160 23.515 -26.233 1.00 57.88 232 ALA A CA 1
ATOM 1826 C C . ALA A 1 232 ? -10.829 22.022 -26.048 1.00 57.88 232 ALA A C 1
ATOM 1828 O O . ALA A 1 232 ? -11.648 21.184 -26.413 1.00 57.88 232 ALA A O 1
ATOM 1829 N N . LEU A 1 233 ? -9.701 21.695 -25.410 1.00 54.50 233 LEU A N 1
ATOM 1830 C CA . LEU A 1 233 ? -9.283 20.315 -25.147 1.00 54.50 233 LEU A CA 1
ATOM 1831 C C . LEU A 1 233 ? -10.207 19.629 -24.130 1.00 54.50 233 LEU A C 1
ATOM 1833 O O . LEU A 1 233 ? -10.551 18.463 -24.291 1.00 54.50 233 LEU A O 1
ATOM 1837 N N . ALA A 1 234 ? -10.686 20.363 -23.120 1.00 55.47 234 ALA A N 1
ATOM 1838 C CA . ALA A 1 234 ? -11.688 19.845 -22.186 1.00 55.47 234 ALA A CA 1
ATOM 1839 C C . ALA A 1 234 ? -13.003 19.481 -22.902 1.00 55.47 234 ALA A C 1
ATOM 1841 O O . ALA A 1 234 ? -13.575 18.423 -22.650 1.00 55.47 234 ALA A O 1
ATOM 1842 N N . ARG A 1 235 ? -13.468 20.327 -23.834 1.00 63.72 235 ARG A N 1
ATOM 1843 C CA . ARG A 1 235 ? -14.660 20.050 -24.654 1.00 63.72 235 ARG A CA 1
ATOM 1844 C C . ARG A 1 235 ? -14.459 18.872 -25.604 1.00 63.72 235 ARG A C 1
ATOM 1846 O O . ARG A 1 235 ? -15.389 18.093 -25.770 1.00 63.72 235 ARG A O 1
ATOM 1853 N N . GLU A 1 236 ? -13.276 18.727 -26.191 1.00 60.31 236 GLU A N 1
ATOM 1854 C CA . GLU A 1 236 ? -12.933 17.601 -27.066 1.00 60.31 236 GLU A CA 1
ATOM 1855 C C . GLU A 1 236 ? -12.941 16.268 -26.303 1.00 60.31 236 GLU A C 1
ATOM 1857 O O . GLU A 1 236 ? -13.581 15.310 -26.734 1.00 60.31 236 GLU A O 1
ATOM 1862 N N . LEU A 1 237 ? -12.324 16.229 -25.119 1.00 51.75 237 LEU A N 1
ATOM 1863 C CA . LEU A 1 237 ? -12.329 15.050 -24.249 1.00 51.75 237 LEU A CA 1
ATOM 1864 C C . LEU A 1 237 ? -13.744 14.707 -23.755 1.00 51.75 237 LEU A C 1
ATOM 1866 O O . LEU A 1 237 ? -14.133 13.541 -23.760 1.00 51.75 237 LEU A O 1
ATOM 1870 N N . LEU A 1 238 ? -14.545 15.718 -23.399 1.00 57.41 238 LEU A N 1
ATOM 1871 C CA . LEU A 1 238 ? -15.955 15.534 -23.038 1.00 57.41 238 LEU A CA 1
ATOM 1872 C C . LEU A 1 238 ? -16.805 15.047 -24.221 1.00 57.41 238 LEU A C 1
ATOM 1874 O O . LEU A 1 238 ? -17.734 14.270 -24.015 1.00 57.41 238 LEU A O 1
ATOM 1878 N N . ALA A 1 239 ? -16.513 15.480 -25.448 1.00 58.47 239 ALA A N 1
ATOM 1879 C CA . ALA A 1 239 ? -17.202 15.015 -26.650 1.00 58.47 239 ALA A CA 1
ATOM 1880 C C . ALA A 1 239 ? -16.843 13.558 -26.985 1.00 58.47 239 ALA A C 1
ATOM 1882 O O . ALA A 1 239 ? -17.738 12.773 -27.286 1.00 58.47 239 ALA A O 1
ATOM 1883 N N . LEU A 1 240 ? -15.569 13.175 -26.846 1.00 51.06 240 LEU A N 1
ATOM 1884 C CA . LEU A 1 240 ? -15.106 11.785 -26.948 1.00 51.06 240 LEU A CA 1
ATOM 1885 C C . LEU A 1 240 ? -15.774 10.877 -25.908 1.00 51.06 240 LEU A C 1
ATOM 1887 O O . LEU A 1 240 ? -16.175 9.763 -26.234 1.00 51.06 240 LEU A O 1
ATOM 1891 N N . TYR A 1 241 ? -15.938 11.367 -24.677 1.00 42.53 241 TYR A N 1
ATOM 1892 C CA . TYR A 1 241 ? -16.631 10.644 -23.611 1.00 42.53 241 TYR A CA 1
ATOM 1893 C C . TYR A 1 241 ? -18.139 10.505 -23.886 1.00 42.53 241 TYR A C 1
ATOM 1895 O O . TYR A 1 241 ? -18.712 9.431 -23.726 1.00 42.53 241 TYR A O 1
ATOM 1903 N N . ARG A 1 242 ? -18.795 11.569 -24.369 1.00 53.38 242 ARG A N 1
ATOM 1904 C CA . ARG A 1 242 ? -20.231 11.554 -24.707 1.00 53.38 242 ARG A CA 1
ATOM 1905 C C . ARG A 1 242 ? -20.551 10.728 -25.955 1.00 53.38 242 ARG A C 1
ATOM 1907 O O . ARG A 1 242 ? -21.620 10.134 -26.012 1.00 53.38 242 ARG A O 1
ATOM 1914 N N . GLY A 1 243 ? -19.640 10.662 -26.926 1.00 45.47 243 GLY A N 1
ATOM 1915 C CA . GLY A 1 243 ? -19.819 9.919 -28.178 1.00 45.47 243 GLY A CA 1
ATOM 1916 C C . GLY A 1 243 ? -19.749 8.393 -28.046 1.00 45.47 243 GLY A C 1
ATOM 1917 O O . GLY A 1 243 ? -20.117 7.704 -28.989 1.00 45.47 243 GLY A O 1
ATOM 1918 N N . LYS A 1 244 ? -19.307 7.859 -26.899 1.00 43.75 244 LYS A N 1
ATOM 1919 C CA . LYS A 1 244 ? -19.314 6.413 -26.605 1.00 43.75 244 LYS A CA 1
ATOM 1920 C C . LYS A 1 244 ? -20.621 5.909 -25.964 1.00 43.75 244 LYS A C 1
ATOM 1922 O O . LYS A 1 244 ? -20.773 4.706 -25.814 1.00 43.75 244 LYS A O 1
ATOM 1927 N N . ASN A 1 245 ? -21.550 6.803 -25.604 1.00 40.84 245 ASN A N 1
ATOM 1928 C CA . ASN A 1 245 ? -22.820 6.478 -24.932 1.00 40.84 245 ASN A CA 1
ATOM 1929 C C . ASN A 1 245 ? -24.059 6.695 -25.833 1.00 40.84 245 ASN A C 1
ATOM 1931 O O . ASN A 1 245 ? -25.140 6.999 -25.324 1.00 40.84 245 ASN A O 1
ATOM 1935 N N . GLY A 1 246 ? -23.888 6.602 -27.156 1.00 38.41 246 GLY A N 1
ATOM 1936 C CA . GLY A 1 246 ? -24.973 6.628 -28.146 1.00 38.41 246 GLY A CA 1
ATOM 1937 C C . GLY A 1 246 ? -25.332 5.234 -28.630 1.00 38.41 246 GLY A C 1
ATOM 1938 O O . GLY A 1 246 ? -24.381 4.476 -28.918 1.00 38.41 246 GLY A O 1
#

Radius of gyration: 20.13 Å; chains: 1; bounding box: 50×40×56 Å

pLDDT: mean 82.84, std 16.59, range [30.94, 97.81]